Protein AF-A0A7S3P621-F1 (afdb_monomer)

Sequence (272 aa):
MWGCEMGANEHGVVIGNEAVWTVEADLDDYDEPALLGMDLVRLGLERGGTAREALDVVTTLLETYGQGRACAENDPSFTYHNSFLIADPTPQAFVLETAGRHWVAEHITKGTRNISNGLTIRTKFDLHSAGLHEYAQERKLWNGKGALDWAATFSEGGAAALTGASPHSRQSRGCALLQPQSVRGEVFERNHNNNKPWITAERMMDILKDHKGGICMHGPGFETTASMVSELHTTDSSNNSQSKTRHWMTGRSLPCQSPFLEQSIHASSDAN

Secondary structure (DSSP, 8-state):
----SEEE-TT--EEEEEEE-BTTTT-S-TTS--B-HHHHHHHHHHH-SSHHHHHHHHHHHHHHH-B-S--BTTBTT---EEEEEEE-SSS-EEEEEEETTEEEEEEE-SS----BSB----S--SEE-TTHHHHHHHTTSS-S-SS--HHHHHBTTHHHHHHT--TTSHHHHHHHHHSPPEETTEE-SB-TTT--BSS-HHHHHHHTT-TTTTSS---TT------EEEE-----TT-SS----EEEE-SSS-TTTS--EEE--PPPS---

InterPro domains:
  IPR005322 Peptidase C69 [PTHR12994] (1-260)

pLDDT: mean 87.64, std 14.02, range [35.84, 98.88]

Structure (mmCIF, N/CA/C/O backbone):
data_AF-A0A7S3P621-F1
#
_entry.id   AF-A0A7S3P621-F1
#
loop_
_atom_site.group_PDB
_atom_site.id
_atom_site.type_symbol
_atom_site.label_atom_id
_atom_site.label_alt_id
_atom_site.label_comp_id
_atom_site.label_asym_id
_atom_site.label_entity_id
_atom_site.label_seq_id
_atom_site.pdbx_PDB_ins_code
_atom_site.Cartn_x
_atom_site.Cartn_y
_atom_site.Cartn_z
_atom_site.occupancy
_atom_site.B_iso_or_equiv
_atom_site.auth_seq_id
_atom_site.auth_comp_id
_atom_site.auth_asym_id
_atom_site.auth_atom_id
_atom_site.pdbx_PDB_model_num
ATOM 1 N N . MET A 1 1 ? 5.235 -18.527 7.410 1.00 69.00 1 MET A N 1
ATOM 2 C CA . MET A 1 1 ? 4.676 -17.444 6.573 1.00 69.00 1 MET A CA 1
ATOM 3 C C . MET A 1 1 ? 4.222 -18.056 5.252 1.00 69.00 1 MET A C 1
ATOM 5 O O . MET A 1 1 ? 4.993 -18.824 4.693 1.00 69.00 1 MET A O 1
ATOM 9 N N . TRP A 1 2 ? 2.988 -17.805 4.799 1.00 74.50 2 TRP A N 1
ATOM 10 C CA . TRP A 1 2 ? 2.402 -18.450 3.603 1.00 74.50 2 TRP A CA 1
ATOM 11 C C . TRP A 1 2 ? 2.113 -17.471 2.448 1.00 74.50 2 TRP A C 1
ATOM 13 O O . TRP A 1 2 ? 1.521 -17.871 1.450 1.00 74.50 2 TRP A O 1
ATOM 23 N N . GLY A 1 3 ? 2.491 -16.196 2.575 1.00 83.25 3 GLY A N 1
ATOM 24 C CA . GLY A 1 3 ? 2.177 -15.137 1.610 1.00 83.25 3 GLY A CA 1
ATOM 25 C C . GLY A 1 3 ? 3.401 -14.451 0.999 1.00 83.25 3 GLY A C 1
ATOM 26 O O . GLY A 1 3 ? 4.538 -14.861 1.226 1.00 83.25 3 GLY A O 1
ATOM 27 N N . CYS A 1 4 ? 3.149 -13.385 0.239 1.00 90.19 4 CYS A N 1
ATOM 28 C CA . CYS A 1 4 ? 4.161 -12.526 -0.375 1.00 90.19 4 CYS A CA 1
ATOM 29 C C . CYS A 1 4 ? 3.880 -11.047 -0.074 1.00 90.19 4 CYS A C 1
ATOM 31 O O . CYS A 1 4 ? 2.748 -10.682 0.227 1.00 90.19 4 CYS A O 1
ATOM 33 N N . GLU A 1 5 ? 4.902 -10.194 -0.167 1.00 93.88 5 GL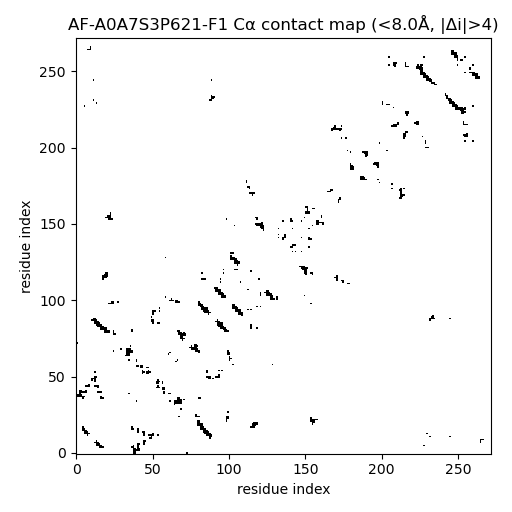U A N 1
ATOM 34 C CA . GLU A 1 5 ? 4.738 -8.745 0.040 1.00 93.88 5 GLU A CA 1
ATOM 35 C C . GLU A 1 5 ? 4.210 -8.019 -1.205 1.00 93.88 5 GLU A C 1
ATOM 37 O O . GLU A 1 5 ? 3.768 -6.876 -1.151 1.00 93.88 5 GLU A O 1
ATOM 42 N N . MET A 1 6 ? 4.267 -8.678 -2.363 1.00 96.75 6 MET A N 1
ATOM 43 C CA . MET A 1 6 ? 3.746 -8.163 -3.622 1.00 96.75 6 MET A CA 1
ATOM 44 C C . MET A 1 6 ? 3.462 -9.295 -4.603 1.00 96.75 6 MET A C 1
ATOM 46 O O . MET A 1 6 ? 4.080 -10.360 -4.536 1.00 96.75 6 MET A O 1
ATOM 50 N N . GLY A 1 7 ? 2.548 -9.062 -5.539 1.00 96.31 7 GLY A N 1
ATOM 51 C CA . GLY A 1 7 ? 2.212 -10.032 -6.570 1.00 96.31 7 GLY A CA 1
ATOM 52 C C . GLY A 1 7 ? 1.151 -9.538 -7.541 1.00 96.31 7 GLY A C 1
ATOM 53 O O . GLY A 1 7 ? 0.732 -8.379 -7.509 1.00 96.31 7 GLY A O 1
ATOM 54 N N . ALA A 1 8 ? 0.742 -10.446 -8.421 1.00 95.88 8 ALA A N 1
ATOM 55 C CA . ALA A 1 8 ? -0.257 -10.209 -9.447 1.00 95.88 8 ALA A CA 1
ATOM 56 C C . ALA A 1 8 ? -1.010 -11.508 -9.788 1.00 95.88 8 ALA A C 1
ATOM 58 O O . ALA A 1 8 ? -0.429 -12.585 -9.639 1.00 95.88 8 ALA A O 1
ATOM 59 N N . ASN A 1 9 ? -2.266 -11.417 -10.239 1.00 94.50 9 ASN A N 1
ATOM 60 C CA . ASN A 1 9 ? -3.108 -12.578 -10.578 1.00 94.50 9 ASN A CA 1
ATOM 61 C C . ASN A 1 9 ? -3.518 -12.625 -12.065 1.00 94.50 9 ASN A C 1
ATOM 63 O O . ASN A 1 9 ? -3.187 -11.721 -12.839 1.00 94.50 9 ASN A O 1
ATOM 67 N N . GLU A 1 10 ? -4.253 -13.667 -12.483 1.00 91.38 10 GLU A N 1
ATOM 68 C CA . GLU A 1 10 ? -4.696 -13.826 -13.880 1.00 91.38 10 GLU A CA 1
ATOM 69 C C . GLU A 1 10 ? -5.655 -12.736 -14.382 1.00 91.38 10 GLU A C 1
ATOM 71 O O . GLU A 1 10 ? -5.794 -12.548 -15.592 1.00 91.38 10 GLU A O 1
ATOM 76 N N . HIS A 1 11 ? -6.294 -11.996 -13.475 1.00 91.62 11 HIS A N 1
ATOM 77 C CA . HIS A 1 11 ? -7.188 -10.887 -13.807 1.00 91.62 11 HIS A CA 1
ATOM 78 C C . HIS A 1 11 ? -6.436 -9.562 -14.009 1.00 91.62 11 HIS A C 1
ATOM 80 O O . HIS A 1 11 ? -7.030 -8.552 -14.385 1.00 91.62 11 HIS A O 1
ATOM 86 N N . GLY A 1 12 ? -5.116 -9.556 -13.792 1.00 92.56 12 GLY A N 1
ATOM 87 C CA . GLY A 1 12 ? -4.278 -8.363 -13.874 1.00 92.56 12 GLY A CA 1
ATOM 88 C C . GLY A 1 12 ? -4.322 -7.493 -12.618 1.00 92.56 12 GLY A C 1
ATOM 89 O O . GLY A 1 12 ? -3.758 -6.397 -12.638 1.00 92.56 12 GLY A O 1
ATOM 90 N N . VAL A 1 13 ? -4.953 -7.963 -11.536 1.00 96.06 13 VAL A N 1
ATOM 91 C CA . VAL A 1 13 ? -4.870 -7.308 -10.229 1.00 96.06 13 VAL A CA 1
ATOM 92 C C . VAL A 1 13 ? -3.436 -7.413 -9.735 1.00 96.06 13 VAL A C 1
ATOM 94 O O . VAL A 1 13 ? -2.831 -8.481 -9.803 1.00 96.06 13 VAL A O 1
ATOM 97 N N . VAL A 1 14 ? -2.902 -6.309 -9.224 1.00 97.75 14 VAL A N 1
ATOM 98 C CA . VAL A 1 14 ? -1.604 -6.224 -8.558 1.00 97.75 14 VAL A CA 1
ATOM 99 C C . VAL A 1 14 ? -1.799 -5.698 -7.146 1.00 97.75 14 VAL A C 1
ATOM 101 O O . VAL A 1 14 ? -2.552 -4.747 -6.927 1.00 97.75 14 VAL A O 1
ATOM 104 N N . ILE A 1 15 ? -1.102 -6.306 -6.192 1.00 98.56 15 ILE A N 1
ATOM 105 C CA . ILE A 1 15 ? -1.098 -5.873 -4.795 1.00 98.56 15 ILE A CA 1
ATOM 106 C C . ILE A 1 15 ? 0.347 -5.825 -4.321 1.00 98.56 15 ILE A C 1
ATOM 108 O O . ILE A 1 15 ? 1.122 -6.727 -4.630 1.00 98.56 15 ILE A O 1
ATOM 112 N N . GLY A 1 16 ? 0.699 -4.790 -3.568 1.00 98.06 16 GLY A N 1
ATOM 113 C CA . GLY A 1 16 ? 1.912 -4.755 -2.757 1.00 98.06 16 GLY A CA 1
ATOM 114 C C . GLY A 1 16 ? 1.617 -4.129 -1.403 1.00 98.06 16 GLY A C 1
ATOM 115 O O . GLY A 1 16 ? 0.825 -3.187 -1.345 1.00 98.06 16 GLY A O 1
ATOM 116 N N . ASN A 1 17 ? 2.221 -4.637 -0.334 1.00 97.06 17 ASN A N 1
ATOM 117 C CA . ASN A 1 17 ? 2.087 -4.077 1.005 1.00 97.06 17 ASN A CA 1
ATOM 118 C C . ASN A 1 17 ? 3.420 -3.565 1.561 1.00 97.06 17 ASN A C 1
ATOM 120 O O . ASN A 1 17 ? 4.492 -3.820 1.022 1.00 97.06 17 ASN A O 1
ATOM 124 N N . GLU A 1 18 ? 3.327 -2.812 2.650 1.00 95.06 18 GLU A N 1
ATOM 125 C CA . GLU A 1 18 ? 4.468 -2.303 3.404 1.00 95.06 18 GLU A CA 1
ATOM 126 C C . GLU A 1 18 ? 4.099 -2.179 4.886 1.00 95.06 18 GLU A C 1
ATOM 128 O O . GLU A 1 18 ? 2.950 -1.861 5.222 1.00 95.06 18 GLU A O 1
ATOM 133 N N . ALA A 1 19 ? 5.090 -2.378 5.757 1.00 94.94 19 ALA A N 1
ATOM 134 C CA . ALA A 1 19 ? 4.957 -2.218 7.198 1.00 94.94 19 ALA A CA 1
ATOM 135 C C . ALA A 1 19 ? 4.696 -0.756 7.591 1.00 94.94 19 ALA A C 1
ATOM 137 O O . ALA A 1 19 ? 5.441 0.149 7.206 1.00 94.94 19 ALA A O 1
ATOM 138 N N . VAL A 1 20 ? 3.682 -0.533 8.423 1.00 95.06 20 VAL A N 1
ATOM 139 C CA . VAL A 1 20 ? 3.368 0.752 9.056 1.00 95.06 20 VAL A CA 1
ATOM 140 C C . VAL A 1 20 ? 3.224 0.583 10.564 1.00 95.06 20 VAL A C 1
ATOM 142 O O . VAL A 1 20 ? 2.692 -0.412 11.058 1.00 95.06 20 VAL A O 1
ATOM 145 N N . TRP A 1 21 ? 3.676 1.598 11.295 1.00 93.25 21 TRP A N 1
ATOM 146 C CA . TRP A 1 21 ? 3.594 1.643 12.748 1.00 93.25 21 TRP A CA 1
ATOM 147 C C . TRP A 1 21 ? 2.437 2.526 13.190 1.00 93.25 21 TRP A C 1
ATOM 149 O O . TRP A 1 21 ? 2.283 3.667 12.740 1.00 93.25 21 TRP A O 1
ATOM 159 N N . THR A 1 22 ? 1.604 1.978 14.071 1.00 93.56 22 THR A N 1
ATOM 160 C CA . THR A 1 22 ? 0.360 2.614 14.506 1.00 93.56 22 THR A CA 1
ATOM 161 C C . THR A 1 22 ? 0.208 2.507 16.011 1.00 93.56 22 THR A C 1
ATOM 163 O O . THR A 1 22 ? 0.725 1.571 16.614 1.00 93.56 22 THR A O 1
ATOM 166 N N . VAL A 1 23 ? -0.586 3.398 16.599 1.00 91.69 23 VAL A N 1
ATOM 167 C CA . VAL A 1 23 ? -0.913 3.373 18.037 1.00 91.69 23 VAL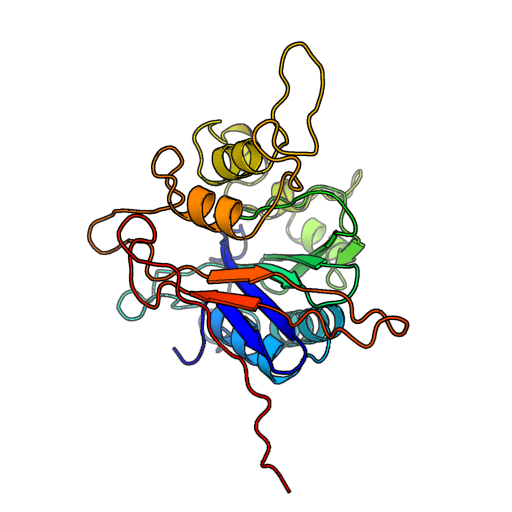 A CA 1
ATOM 168 C C . VAL A 1 23 ? -1.659 2.114 18.494 1.00 91.69 23 VAL A C 1
ATOM 170 O O . VAL A 1 23 ? -1.801 1.906 19.692 1.00 91.69 23 VAL A O 1
ATOM 173 N N . GLU A 1 24 ? -2.144 1.295 17.559 1.00 86.88 24 GLU A N 1
ATOM 174 C CA . GLU A 1 24 ? -2.884 0.063 17.838 1.00 86.88 24 GLU A CA 1
ATOM 175 C C . GLU A 1 24 ? -2.014 -1.202 17.720 1.00 86.88 24 GLU A C 1
ATOM 177 O O . GLU A 1 24 ? -2.462 -2.269 18.115 1.00 86.88 24 GLU A O 1
ATOM 182 N N . ALA A 1 25 ? -0.781 -1.114 17.200 1.00 74.56 25 ALA A N 1
ATOM 183 C CA . ALA A 1 25 ? 0.045 -2.301 16.924 1.00 74.56 25 ALA A CA 1
ATOM 184 C C . ALA A 1 25 ? 0.433 -3.083 18.195 1.00 74.56 25 ALA A C 1
ATOM 186 O O . ALA A 1 25 ? 0.527 -4.306 18.159 1.00 74.56 25 ALA A O 1
ATOM 187 N N . ASP A 1 26 ? 0.576 -2.388 19.326 1.00 68.75 26 ASP A N 1
ATOM 188 C CA . ASP A 1 26 ? 0.932 -2.994 20.617 1.00 68.75 26 ASP A CA 1
ATOM 189 C C . ASP A 1 26 ? -0.284 -3.349 21.488 1.00 68.75 26 ASP A C 1
ATOM 191 O O . ASP A 1 26 ? -0.123 -3.892 22.584 1.00 68.75 26 ASP A O 1
ATOM 195 N N . LEU A 1 27 ? -1.495 -2.989 21.050 1.00 65.06 27 LEU A N 1
ATOM 196 C CA . LEU A 1 27 ? -2.721 -3.073 21.855 1.00 65.06 27 LEU A CA 1
ATOM 197 C C . LEU A 1 27 ? -3.549 -4.323 21.588 1.00 65.06 27 LEU A C 1
ATOM 199 O O . LEU A 1 27 ? -4.561 -4.547 22.256 1.00 65.06 27 LEU A O 1
ATOM 203 N N . ASP A 1 28 ? -3.129 -5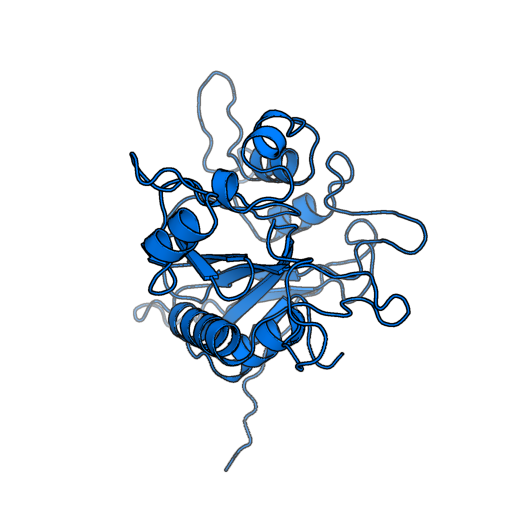.121 20.619 1.00 58.91 28 ASP A N 1
ATOM 204 C CA . ASP A 1 28 ? -3.814 -6.342 20.268 1.00 58.91 28 ASP A CA 1
ATOM 205 C C . ASP A 1 28 ? -3.744 -7.378 21.394 1.00 58.91 28 ASP A C 1
ATOM 207 O O . ASP A 1 28 ? -2.706 -7.605 22.015 1.00 58.91 28 ASP A O 1
ATOM 211 N N . ASP A 1 29 ? -4.870 -8.054 21.617 1.00 59.66 29 ASP A N 1
ATOM 212 C CA . ASP A 1 29 ? -4.948 -9.214 22.497 1.00 59.66 29 ASP A CA 1
ATOM 213 C C . ASP A 1 29 ? -4.118 -10.352 21.871 1.00 59.66 29 ASP A C 1
ATOM 215 O O . ASP A 1 29 ? -4.504 -10.953 20.859 1.00 59.66 29 ASP A O 1
ATOM 219 N N . TYR A 1 30 ? -2.917 -10.579 22.411 1.00 59.66 30 TYR A N 1
ATOM 220 C CA . TYR A 1 30 ? -1.901 -11.485 21.856 1.00 59.66 30 TYR A CA 1
ATOM 221 C C . TYR A 1 30 ? -2.334 -12.961 21.825 1.00 59.66 30 TYR A C 1
ATOM 223 O O . TYR A 1 30 ? -1.638 -13.777 21.218 1.00 59.66 30 TYR A O 1
ATOM 231 N N . ASP A 1 31 ? -3.469 -13.298 22.437 1.00 64.81 31 ASP A N 1
ATOM 232 C CA . ASP A 1 31 ? -3.940 -14.675 22.585 1.00 64.81 31 ASP A CA 1
ATOM 233 C C . ASP A 1 31 ? -4.707 -15.204 21.355 1.00 64.81 31 ASP A C 1
ATOM 235 O O . ASP A 1 31 ? -4.751 -16.418 21.146 1.00 64.81 31 ASP A O 1
ATOM 239 N N . GLU A 1 32 ? -5.250 -14.335 20.492 1.00 76.62 32 GLU A N 1
ATOM 240 C CA . GLU A 1 32 ? -5.992 -14.759 19.293 1.00 76.62 32 GLU A CA 1
ATOM 241 C C . GLU A 1 32 ? -5.127 -14.727 18.012 1.00 76.62 32 GLU A C 1
ATOM 243 O O . GLU A 1 32 ? -4.363 -13.771 17.795 1.00 76.62 32 GLU A O 1
ATOM 248 N N . PRO A 1 33 ? -5.247 -15.736 17.121 1.00 84.19 33 PRO A N 1
ATOM 249 C CA . PRO A 1 33 ? -4.602 -15.720 15.811 1.00 84.19 33 PRO A CA 1
ATOM 250 C C . PRO A 1 33 ? -5.060 -14.526 14.964 1.00 84.19 33 PRO A C 1
ATOM 252 O O . PRO A 1 33 ? -6.253 -14.238 14.885 1.00 84.19 33 PRO A O 1
ATOM 255 N N . ALA A 1 34 ? -4.121 -13.888 14.265 1.00 90.12 34 ALA A N 1
ATOM 256 C CA . ALA A 1 34 ? -4.392 -12.794 13.333 1.00 90.12 34 ALA A CA 1
ATOM 257 C C . ALA A 1 34 ? -3.668 -13.016 11.997 1.00 90.12 34 ALA A C 1
ATOM 259 O O . ALA A 1 34 ? -2.762 -13.847 11.900 1.00 90.12 34 ALA A O 1
ATOM 260 N N . LEU A 1 35 ? -4.081 -12.283 10.961 1.00 93.69 35 LEU A N 1
ATOM 261 C CA . LEU A 1 35 ? -3.478 -12.381 9.631 1.00 93.69 35 LEU A CA 1
ATOM 262 C C . LEU A 1 35 ? -2.221 -11.513 9.514 1.00 93.69 35 LEU A C 1
ATOM 264 O O . LEU A 1 35 ? -2.179 -10.376 9.981 1.00 93.69 35 LEU A O 1
ATOM 268 N N . LEU A 1 36 ? -1.209 -11.995 8.798 1.00 94.25 36 LEU A N 1
ATOM 269 C CA . LEU A 1 36 ? -0.115 -11.128 8.369 1.00 94.25 36 LEU A CA 1
ATOM 270 C C . LEU A 1 36 ? -0.547 -10.310 7.149 1.00 94.25 36 LEU A C 1
ATOM 272 O O . LEU A 1 36 ? -1.396 -10.733 6.360 1.00 94.25 36 LEU A O 1
ATOM 276 N N . GLY A 1 37 ? 0.109 -9.173 6.915 1.00 95.06 37 GLY A N 1
ATOM 277 C CA . GLY A 1 37 ? -0.072 -8.422 5.669 1.00 95.06 37 GLY A CA 1
ATOM 278 C C . GLY A 1 37 ? 0.146 -9.287 4.425 1.00 95.06 37 GLY A C 1
ATOM 279 O O . GLY A 1 37 ? -0.585 -9.158 3.453 1.00 95.06 37 GLY A O 1
ATOM 280 N N . MET A 1 38 ? 1.075 -10.244 4.484 1.00 95.19 38 MET A N 1
ATOM 281 C CA . MET A 1 38 ? 1.405 -11.127 3.369 1.00 95.19 38 MET A CA 1
ATOM 282 C C . MET A 1 38 ? 0.291 -12.150 3.132 1.00 95.19 38 MET A C 1
ATOM 284 O O . MET A 1 38 ? 0.040 -12.538 1.990 1.00 95.19 38 MET A O 1
ATOM 288 N N . ASP A 1 39 ? -0.409 -12.566 4.194 1.00 96.38 39 ASP A N 1
ATOM 289 C CA . ASP A 1 39 ? -1.610 -13.390 4.065 1.00 96.38 39 ASP A CA 1
ATOM 290 C C . ASP A 1 39 ? -2.724 -12.593 3.383 1.00 96.38 39 ASP A C 1
ATOM 292 O O . ASP A 1 39 ? -3.375 -13.113 2.478 1.00 96.38 39 ASP A O 1
ATOM 296 N N . LEU A 1 40 ? -2.898 -11.320 3.756 1.00 97.69 40 LEU A N 1
ATOM 297 C CA . LEU A 1 40 ? -3.867 -10.417 3.131 1.00 97.69 40 LEU A CA 1
ATOM 298 C C . LEU A 1 40 ? -3.542 -10.151 1.653 1.00 97.69 40 LEU A C 1
ATOM 300 O O . LEU A 1 40 ? -4.450 -10.220 0.827 1.00 97.69 40 LEU A O 1
ATOM 304 N N . VAL A 1 41 ? -2.271 -9.932 1.293 1.00 98.12 41 VAL A N 1
ATOM 305 C CA . VAL A 1 41 ? -1.832 -9.799 -0.111 1.00 98.12 41 VAL A CA 1
ATOM 306 C C . VAL A 1 41 ? -2.199 -11.048 -0.904 1.00 98.12 41 VAL A C 1
ATOM 308 O O . VAL A 1 41 ? -2.863 -10.950 -1.937 1.00 98.12 41 VAL A O 1
ATOM 311 N N . ARG A 1 42 ? -1.810 -12.232 -0.413 1.00 97.50 42 ARG A N 1
ATOM 312 C CA . ARG A 1 42 ? -2.104 -13.498 -1.094 1.00 97.50 42 ARG A CA 1
ATOM 313 C C . ARG A 1 42 ? -3.607 -13.707 -1.257 1.00 97.50 42 ARG A C 1
ATOM 315 O O . ARG A 1 42 ? -4.049 -14.026 -2.352 1.00 97.50 42 ARG A O 1
ATOM 322 N N . LEU A 1 43 ? -4.389 -13.528 -0.192 1.00 97.75 43 LEU A N 1
ATOM 323 C CA . LEU A 1 43 ? -5.836 -13.762 -0.213 1.00 97.75 43 LEU A CA 1
ATOM 324 C C . LEU A 1 43 ? -6.580 -12.741 -1.082 1.00 97.75 43 LEU A C 1
ATOM 326 O O . LEU A 1 43 ? -7.536 -13.114 -1.759 1.00 97.75 43 LEU A O 1
ATOM 330 N N . GLY A 1 44 ? -6.134 -11.482 -1.096 1.00 98.19 44 GLY A N 1
ATOM 331 C CA . GLY A 1 44 ? -6.653 -10.454 -1.998 1.00 98.19 44 GLY A CA 1
ATOM 332 C C . GLY A 1 44 ? -6.402 -10.800 -3.466 1.00 98.19 44 GLY A C 1
ATOM 333 O O . GLY A 1 44 ? -7.320 -10.713 -4.278 1.00 98.19 44 GLY A O 1
ATOM 334 N N . LEU A 1 45 ? -5.192 -11.264 -3.798 1.00 97.69 45 LEU A N 1
ATOM 335 C CA . LEU A 1 45 ? -4.847 -11.724 -5.149 1.00 97.69 45 LEU A CA 1
ATOM 336 C C . LEU A 1 45 ? -5.597 -13.002 -5.549 1.00 97.69 45 LEU A C 1
ATOM 338 O O . LEU A 1 45 ? -6.013 -13.124 -6.694 1.00 97.69 45 LEU A O 1
ATOM 342 N N . GLU A 1 46 ? -5.784 -13.940 -4.623 1.00 96.94 46 GLU A N 1
ATOM 343 C CA . GLU A 1 46 ? -6.463 -15.221 -4.871 1.00 96.94 46 GLU A CA 1
ATOM 344 C C . GLU A 1 46 ? -7.966 -15.050 -5.136 1.00 96.94 46 GLU A C 1
ATOM 346 O O . GLU A 1 46 ? -8.559 -15.847 -5.856 1.00 96.94 46 GLU A O 1
ATOM 351 N N . ARG A 1 47 ? -8.600 -14.031 -4.540 1.00 97.75 47 ARG A N 1
ATOM 352 C CA . ARG A 1 47 ? -10.069 -13.896 -4.524 1.00 97.75 47 ARG A CA 1
ATOM 353 C C . ARG A 1 47 ? -10.607 -12.669 -5.258 1.00 97.75 47 ARG A C 1
ATOM 355 O O . ARG A 1 47 ? -11.813 -12.601 -5.476 1.00 97.75 47 ARG A O 1
ATOM 362 N N . GLY A 1 48 ? -9.763 -11.694 -5.591 1.00 96.88 48 GLY A N 1
ATOM 363 C CA . GLY A 1 48 ? -10.176 -10.464 -6.268 1.00 96.88 48 GLY A CA 1
ATOM 364 C C . GLY A 1 48 ? -10.041 -10.550 -7.789 1.00 96.88 48 GLY A C 1
ATOM 365 O O . GLY A 1 48 ? -8.945 -10.767 -8.300 1.00 96.88 48 GLY A O 1
ATOM 366 N N . GLY A 1 49 ? -11.126 -10.305 -8.525 1.00 95.12 49 GLY A N 1
ATOM 367 C CA . GLY A 1 49 ? -11.100 -10.139 -9.984 1.00 95.12 49 GLY A CA 1
ATOM 368 C C . GLY A 1 49 ? -10.799 -8.705 -10.431 1.00 95.12 49 GLY A C 1
ATOM 369 O O . GLY A 1 49 ? -10.419 -8.474 -11.576 1.00 95.12 49 GLY A O 1
ATOM 370 N N . THR A 1 50 ? -10.935 -7.737 -9.524 1.00 96.31 50 THR A N 1
ATOM 371 C CA . THR A 1 50 ? -10.616 -6.318 -9.734 1.00 96.31 50 THR A CA 1
ATOM 372 C C . THR A 1 50 ? -9.887 -5.738 -8.524 1.00 96.31 50 THR A C 1
ATOM 374 O O . THR A 1 50 ? -9.914 -6.308 -7.431 1.00 96.31 50 THR A O 1
ATOM 377 N N . ALA A 1 51 ? -9.285 -4.558 -8.680 1.00 97.81 51 ALA A N 1
ATOM 378 C CA . ALA A 1 51 ? -8.663 -3.814 -7.587 1.00 97.81 51 ALA A CA 1
ATOM 379 C C . ALA A 1 51 ? -9.662 -3.523 -6.456 1.00 97.81 51 ALA A C 1
ATOM 381 O O . ALA A 1 51 ? -9.307 -3.558 -5.279 1.00 97.81 51 ALA A O 1
ATOM 382 N N . ARG A 1 52 ? -10.929 -3.266 -6.808 1.00 98.00 52 ARG A N 1
ATOM 383 C CA . ARG A 1 52 ? -11.984 -3.003 -5.827 1.00 98.00 52 ARG A CA 1
ATOM 384 C C . ARG A 1 52 ? -12.393 -4.265 -5.069 1.00 98.00 52 ARG A C 1
ATOM 386 O O . ARG A 1 52 ? -12.504 -4.220 -3.851 1.00 98.00 52 ARG A O 1
ATOM 393 N N . GLU A 1 53 ? -12.578 -5.379 -5.768 1.00 98.38 53 GLU A N 1
ATOM 394 C CA . GLU A 1 53 ? -12.896 -6.660 -5.125 1.00 98.38 53 GLU A CA 1
ATOM 395 C C . GLU A 1 53 ? -11.750 -7.133 -4.225 1.00 98.38 53 GLU A C 1
ATOM 397 O O . GLU A 1 53 ? -11.989 -7.587 -3.110 1.00 98.38 53 GLU A O 1
ATOM 402 N N . ALA A 1 54 ? -10.499 -6.972 -4.667 1.00 98.62 54 ALA A N 1
ATOM 403 C CA . ALA A 1 54 ? -9.326 -7.273 -3.853 1.00 98.62 54 ALA A CA 1
ATOM 404 C C . ALA A 1 54 ? -9.261 -6.404 -2.586 1.00 98.62 54 ALA A C 1
ATOM 406 O O . ALA A 1 54 ? -8.983 -6.927 -1.506 1.00 98.62 54 ALA A O 1
ATOM 407 N N . LEU A 1 55 ? -9.561 -5.103 -2.698 1.00 98.81 55 LEU A N 1
ATOM 408 C CA . LEU A 1 55 ? -9.697 -4.208 -1.545 1.00 98.81 55 LEU A CA 1
ATOM 409 C C . LEU A 1 55 ? -10.752 -4.735 -0.563 1.00 98.81 55 LEU A C 1
ATOM 411 O O . LEU A 1 55 ? -10.452 -4.864 0.620 1.00 98.81 55 LEU A O 1
ATOM 415 N N . ASP A 1 56 ? -11.950 -5.071 -1.051 1.00 98.81 56 ASP A N 1
ATOM 416 C CA . ASP A 1 56 ? -13.056 -5.554 -0.214 1.00 98.81 56 ASP A CA 1
ATOM 417 C C . ASP A 1 56 ? -12.718 -6.901 0.466 1.00 98.81 56 ASP A C 1
ATOM 419 O O . ASP A 1 56 ? -13.070 -7.119 1.628 1.00 98.81 56 ASP A O 1
ATOM 423 N N . VAL A 1 57 ? -11.987 -7.796 -0.212 1.00 98.81 57 VAL A N 1
ATOM 424 C CA . VAL A 1 57 ? -11.473 -9.044 0.384 1.00 98.81 57 VAL A CA 1
ATOM 425 C C . VAL A 1 57 ? -10.503 -8.744 1.524 1.00 98.81 57 VAL A C 1
ATOM 427 O O . VAL A 1 57 ? -10.662 -9.291 2.618 1.00 98.81 57 VAL A O 1
ATOM 430 N N . VAL A 1 58 ? -9.508 -7.885 1.284 1.00 98.75 58 VAL A N 1
ATOM 431 C CA . VAL A 1 58 ? -8.494 -7.530 2.288 1.00 98.75 58 VAL A CA 1
ATOM 432 C C . VAL A 1 58 ? -9.153 -6.910 3.516 1.00 98.75 58 VAL A C 1
ATOM 434 O O . VAL A 1 58 ? -8.869 -7.332 4.636 1.00 98.75 58 VAL A O 1
ATOM 437 N N . THR A 1 59 ? -10.061 -5.953 3.327 1.00 98.81 59 THR A N 1
ATOM 438 C CA . THR A 1 59 ? -10.708 -5.243 4.437 1.00 98.81 59 THR A CA 1
ATOM 439 C C . THR A 1 59 ? -11.688 -6.126 5.203 1.00 98.81 59 THR A C 1
ATOM 441 O O . THR A 1 59 ? -11.675 -6.106 6.429 1.00 98.81 59 THR A O 1
ATOM 444 N N . THR A 1 60 ? -12.456 -6.985 4.527 1.00 98.62 60 THR A N 1
ATOM 445 C CA . THR A 1 60 ? -13.353 -7.945 5.201 1.00 98.62 60 THR A CA 1
ATOM 446 C C . THR A 1 60 ? -12.569 -8.921 6.079 1.00 98.62 60 THR A C 1
ATOM 448 O O . THR A 1 60 ? -12.955 -9.208 7.216 1.00 98.62 60 THR A O 1
ATOM 451 N N . LEU A 1 61 ? -11.451 -9.447 5.568 1.00 97.88 61 LEU A N 1
ATOM 452 C CA . LEU A 1 61 ? -10.592 -10.363 6.318 1.00 97.88 61 LEU A CA 1
ATOM 453 C C . LEU A 1 61 ? -9.904 -9.661 7.489 1.00 97.88 61 LEU A C 1
ATOM 455 O O . LEU A 1 61 ? -9.859 -10.224 8.580 1.00 97.88 61 LEU A O 1
ATOM 459 N N . LEU A 1 62 ? -9.431 -8.433 7.279 1.00 96.81 62 LEU A N 1
ATOM 460 C CA . LEU A 1 62 ? -8.875 -7.586 8.327 1.00 96.81 62 LEU A CA 1
ATOM 461 C C . LEU A 1 62 ? -9.888 -7.341 9.454 1.00 96.81 62 LEU A C 1
ATOM 463 O O . LEU A 1 62 ? -9.569 -7.526 10.625 1.00 96.81 62 LEU A O 1
ATOM 467 N N . GLU A 1 63 ? -11.116 -6.955 9.114 1.00 96.38 63 GLU A N 1
ATOM 468 C CA . GLU A 1 63 ? -12.177 -6.701 10.093 1.00 96.38 63 GLU A CA 1
ATOM 469 C C . GLU A 1 63 ? -12.555 -7.972 10.862 1.00 96.38 63 GLU A C 1
ATOM 471 O O . GLU A 1 63 ? -12.772 -7.919 12.074 1.00 96.38 63 GLU A O 1
ATOM 476 N N . THR A 1 64 ? -12.575 -9.123 10.181 1.00 95.25 64 THR A N 1
ATOM 477 C CA . THR A 1 64 ? -12.974 -10.417 10.760 1.00 95.25 64 THR A CA 1
ATOM 478 C C . THR A 1 64 ? -11.884 -11.022 11.640 1.00 95.25 64 THR A C 1
ATOM 480 O O . THR A 1 64 ? -12.148 -11.418 12.776 1.00 95.25 64 THR A O 1
ATOM 483 N N . TYR A 1 65 ? -10.643 -11.064 11.161 1.00 93.69 65 TYR A N 1
ATOM 484 C CA . TYR A 1 65 ? -9.555 -11.816 11.793 1.00 93.69 65 TYR A CA 1
ATOM 485 C C . TYR A 1 65 ? -8.492 -10.929 12.445 1.00 93.69 65 TYR A C 1
ATOM 487 O O . TYR A 1 65 ? -7.688 -11.425 13.225 1.00 93.69 65 TYR A O 1
ATOM 495 N N . GLY A 1 66 ? -8.509 -9.620 12.199 1.00 93.31 66 GLY A N 1
ATOM 496 C CA . GLY A 1 66 ? -7.447 -8.724 12.638 1.00 93.31 66 GLY A CA 1
ATOM 497 C C . GLY A 1 66 ? -6.176 -8.915 11.819 1.00 93.31 66 GLY A C 1
ATOM 498 O O . GLY A 1 66 ? -6.147 -9.652 10.828 1.00 93.31 66 GLY A O 1
ATOM 499 N N . GLN A 1 67 ? -5.115 -8.234 12.237 1.00 92.88 67 GLN A N 1
ATOM 500 C CA . GLN A 1 67 ? -3.814 -8.322 11.588 1.00 92.88 67 GLN A CA 1
ATOM 501 C C . GLN A 1 67 ? -2.663 -8.248 12.594 1.00 92.88 67 GLN A C 1
ATOM 503 O O . GLN A 1 67 ? -2.885 -8.042 13.780 1.00 92.88 67 GLN A O 1
ATOM 508 N N . GLY A 1 68 ? -1.434 -8.371 12.10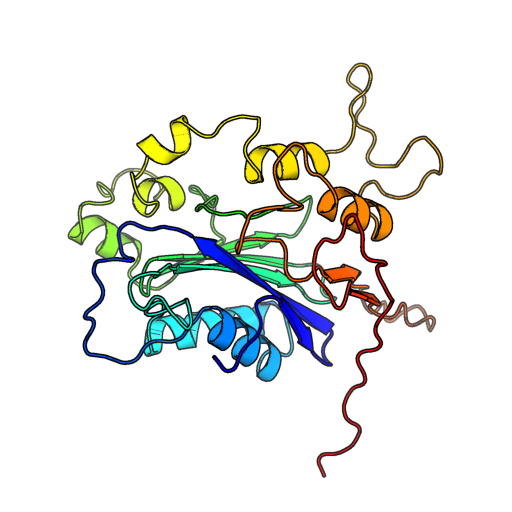1 1.00 85.50 68 GLY A N 1
ATOM 509 C CA . GLY A 1 68 ? -0.221 -8.188 12.895 1.00 85.50 68 GLY A CA 1
ATOM 510 C C . GLY A 1 68 ? 0.275 -9.505 13.481 1.00 85.50 68 GLY A C 1
ATOM 511 O O . GLY A 1 68 ? 0.150 -10.544 12.836 1.00 85.50 68 GLY A O 1
ATOM 512 N N . ARG A 1 69 ? 0.820 -9.466 14.707 1.00 85.12 69 ARG A N 1
ATOM 513 C CA . ARG A 1 69 ? 1.598 -10.550 15.361 1.00 85.12 69 ARG A CA 1
ATOM 514 C C . ARG A 1 69 ? 3.025 -10.659 14.810 1.00 85.12 69 ARG A C 1
ATOM 516 O O . ARG A 1 69 ? 3.529 -9.713 14.214 1.00 85.12 69 ARG A O 1
ATOM 523 N N . ALA A 1 70 ? 3.684 -11.790 15.070 1.00 87.38 70 ALA A N 1
ATOM 524 C CA . ALA A 1 70 ? 5.060 -12.084 14.684 1.00 87.38 70 ALA A CA 1
ATOM 525 C C . ALA A 1 70 ? 5.265 -11.959 13.164 1.00 87.38 70 ALA A C 1
ATOM 527 O O . ALA A 1 70 ? 5.041 -12.904 12.403 1.00 87.38 70 ALA A O 1
ATOM 528 N N . CYS A 1 71 ? 5.711 -10.782 12.729 1.00 87.12 71 CYS A N 1
ATOM 529 C CA . CYS A 1 71 ? 5.978 -10.461 11.331 1.00 87.12 71 CYS A CA 1
ATOM 530 C C . CYS A 1 71 ? 7.420 -10.804 10.916 1.00 87.12 71 CYS A C 1
ATOM 532 O O . CYS A 1 71 ? 7.813 -10.544 9.780 1.00 87.12 71 CYS A O 1
ATOM 534 N N . ALA A 1 72 ? 8.204 -11.409 11.812 1.00 87.25 72 ALA A N 1
ATOM 535 C CA . ALA A 1 72 ? 9.526 -11.951 11.529 1.00 87.25 72 ALA A CA 1
ATOM 536 C C . ALA A 1 72 ? 9.644 -13.398 12.032 1.00 87.25 72 ALA A C 1
ATOM 538 O O . ALA A 1 72 ? 9.195 -13.736 13.124 1.00 87.25 72 ALA A O 1
ATOM 539 N N . GLU A 1 73 ? 10.289 -14.259 11.239 1.00 83.25 73 GLU A N 1
ATOM 540 C CA . GLU A 1 73 ? 10.433 -15.695 11.533 1.00 83.25 73 GLU A CA 1
ATOM 541 C C . GLU A 1 73 ? 11.178 -15.970 12.849 1.00 83.25 73 GLU A C 1
ATOM 543 O O . GLU A 1 73 ? 10.817 -16.882 13.585 1.00 83.25 73 GLU A O 1
ATOM 548 N N . ASN A 1 74 ? 12.196 -15.161 13.155 1.00 85.25 74 ASN A N 1
ATOM 549 C CA . ASN A 1 74 ? 13.074 -15.348 14.315 1.00 85.25 74 ASN A CA 1
ATOM 550 C C . ASN A 1 74 ? 12.936 -14.237 15.366 1.00 85.25 74 ASN A C 1
ATOM 552 O O . ASN A 1 74 ? 13.752 -14.158 16.283 1.00 85.25 74 ASN A O 1
ATOM 556 N N . ASP A 1 75 ? 11.926 -13.379 15.228 1.00 85.94 75 ASP A N 1
ATOM 557 C CA . ASP A 1 75 ? 11.635 -12.311 16.180 1.00 85.94 75 ASP A CA 1
ATOM 558 C C . ASP A 1 75 ? 10.114 -12.146 16.330 1.00 85.94 75 ASP A C 1
ATOM 560 O O . ASP A 1 75 ? 9.480 -11.419 15.562 1.00 85.94 75 ASP A O 1
ATOM 564 N N . PRO A 1 76 ? 9.499 -12.821 17.318 1.00 84.44 76 PRO A N 1
ATOM 565 C CA . PRO A 1 76 ? 8.062 -12.730 17.531 1.00 84.44 76 PRO A CA 1
ATOM 566 C C . PRO A 1 76 ? 7.613 -11.363 18.063 1.00 84.44 76 PRO A C 1
ATOM 568 O O . PRO A 1 76 ? 6.418 -11.077 18.028 1.00 84.44 76 PRO A O 1
ATOM 571 N N . SER A 1 77 ? 8.542 -10.531 18.551 1.00 85.56 77 SER A N 1
ATOM 572 C CA . SER A 1 77 ? 8.242 -9.174 19.020 1.00 85.56 77 SER A CA 1
ATOM 573 C C . SER A 1 77 ? 8.175 -8.159 17.883 1.00 85.56 77 SER A C 1
ATOM 575 O O . SER A 1 77 ? 7.624 -7.074 18.057 1.00 85.56 77 SER A O 1
ATOM 577 N N . PHE A 1 78 ? 8.693 -8.515 16.704 1.00 87.75 78 PHE A N 1
ATOM 578 C CA . PHE A 1 78 ? 8.624 -7.664 15.530 1.00 87.75 78 PHE A CA 1
ATOM 579 C C . PHE A 1 78 ? 7.215 -7.709 14.939 1.00 87.75 78 PHE A C 1
ATOM 581 O O . PHE A 1 78 ? 6.877 -8.595 14.150 1.00 87.75 78 PHE A O 1
ATOM 588 N N . THR A 1 79 ? 6.385 -6.757 15.353 1.00 89.25 79 THR A N 1
ATOM 589 C CA . THR A 1 79 ? 4.995 -6.626 14.918 1.00 89.25 79 THR A CA 1
ATOM 590 C C . THR A 1 79 ? 4.773 -5.275 14.239 1.00 89.25 79 THR A C 1
ATOM 592 O O . THR A 1 79 ? 5.448 -4.288 14.536 1.00 89.25 79 THR A O 1
ATOM 595 N N . TYR A 1 80 ? 3.861 -5.244 13.270 1.00 93.38 80 TYR A N 1
ATOM 596 C CA . TYR A 1 80 ? 3.446 -4.028 12.576 1.00 93.38 80 TYR A CA 1
ATOM 597 C C . TYR A 1 80 ? 2.086 -4.231 11.896 1.00 93.38 80 TYR A C 1
ATOM 599 O O . TYR A 1 80 ? 1.625 -5.359 11.698 1.00 93.38 80 TYR A O 1
ATOM 607 N N . HIS A 1 81 ? 1.459 -3.127 11.493 1.00 95.56 81 HIS A N 1
ATOM 608 C CA . HIS A 1 81 ? 0.288 -3.125 10.613 1.00 95.56 81 HIS A CA 1
ATOM 609 C C . HIS A 1 81 ? 0.692 -2.829 9.173 1.00 95.56 81 HIS A C 1
ATOM 611 O O . HIS A 1 81 ? 1.862 -2.596 8.881 1.00 95.56 81 HIS A O 1
ATOM 617 N N . ASN A 1 82 ? -0.260 -2.861 8.243 1.00 96.81 82 ASN A N 1
ATOM 618 C CA . ASN A 1 82 ? 0.063 -2.839 6.820 1.00 96.81 82 ASN A CA 1
ATOM 619 C C . ASN A 1 82 ? -0.618 -1.692 6.073 1.00 96.81 82 ASN A C 1
ATOM 621 O O . ASN A 1 82 ? -1.784 -1.366 6.299 1.00 96.81 82 ASN A O 1
ATOM 625 N N . SER A 1 83 ? 0.112 -1.101 5.135 1.00 98.06 83 SER A N 1
ATOM 626 C CA . SER A 1 83 ? -0.468 -0.306 4.052 1.00 98.06 83 SER A CA 1
ATOM 627 C C . SER A 1 83 ? -0.333 -1.067 2.740 1.00 98.06 83 SER A C 1
ATOM 629 O O . SER A 1 83 ? 0.555 -1.907 2.614 1.00 98.06 83 SER A O 1
ATOM 631 N N . PHE A 1 84 ? -1.215 -0.802 1.780 1.00 98.75 84 PHE A N 1
ATOM 632 C CA . PHE A 1 84 ? -1.288 -1.532 0.521 1.00 98.75 84 PHE A CA 1
ATOM 633 C C . PHE A 1 84 ? -1.455 -0.578 -0.659 1.00 98.75 84 PHE A C 1
ATOM 635 O O . PHE A 1 84 ? -2.184 0.414 -0.583 1.00 98.75 84 PHE A O 1
ATOM 642 N N . LEU A 1 85 ? -0.820 -0.927 -1.774 1.00 98.50 85 LEU A N 1
ATOM 643 C CA . LEU A 1 85 ? -1.169 -0.451 -3.106 1.00 98.50 85 LEU A CA 1
ATOM 644 C C . LEU A 1 85 ? -1.929 -1.564 -3.817 1.00 98.50 85 LEU A C 1
ATOM 646 O O . LEU A 1 85 ? -1.440 -2.692 -3.879 1.00 98.50 85 LEU A O 1
ATOM 650 N N . ILE A 1 86 ? -3.098 -1.241 -4.360 1.00 98.75 86 ILE A N 1
ATOM 651 C CA . ILE A 1 86 ? -3.951 -2.183 -5.087 1.00 98.75 86 ILE A CA 1
ATOM 652 C C . ILE A 1 86 ? -4.332 -1.542 -6.418 1.00 98.75 86 ILE A C 1
ATOM 654 O O . ILE A 1 86 ? -4.855 -0.430 -6.441 1.00 98.75 86 ILE A O 1
ATOM 658 N N . ALA A 1 87 ? -4.072 -2.216 -7.531 1.00 97.69 87 ALA A N 1
ATOM 659 C CA . ALA A 1 87 ? -4.430 -1.721 -8.857 1.00 97.69 87 ALA A CA 1
ATOM 660 C C . ALA A 1 87 ? -4.807 -2.874 -9.784 1.00 97.69 87 ALA A C 1
ATOM 662 O O . ALA A 1 87 ? -4.503 -4.031 -9.510 1.00 97.69 87 ALA A O 1
ATOM 663 N N . ASP A 1 88 ? -5.473 -2.557 -10.882 1.00 95.12 88 ASP A N 1
ATOM 664 C CA . ASP A 1 88 ? -5.819 -3.492 -11.946 1.00 95.12 88 ASP A CA 1
ATOM 665 C C . ASP A 1 88 ? -5.804 -2.740 -13.298 1.00 95.12 88 ASP A C 1
ATOM 667 O O . ASP A 1 88 ? -5.449 -1.558 -13.345 1.00 95.12 88 ASP A O 1
ATOM 671 N N . PRO A 1 89 ? -6.144 -3.387 -14.425 1.00 92.62 89 PRO A N 1
ATOM 672 C CA . PRO A 1 89 ? -6.203 -2.721 -15.724 1.00 92.62 89 PRO A CA 1
ATOM 673 C C . PRO A 1 89 ? -7.355 -1.719 -15.901 1.00 92.62 89 PRO A C 1
ATOM 675 O O . PRO A 1 89 ? -7.536 -1.209 -17.006 1.00 92.62 89 PRO A O 1
ATOM 678 N N . THR A 1 90 ? -8.164 -1.442 -14.876 1.00 89.38 90 THR A N 1
ATOM 679 C CA . THR A 1 90 ? -9.216 -0.417 -14.930 1.00 89.38 90 THR A CA 1
ATOM 680 C C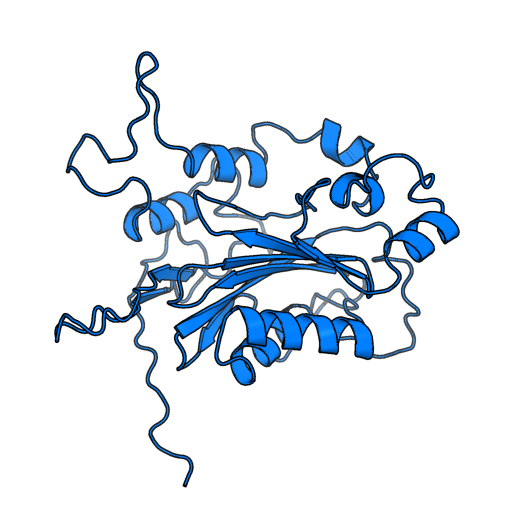 . THR A 1 90 ? -8.626 0.963 -14.580 1.00 89.38 90 THR A C 1
ATOM 682 O O . THR A 1 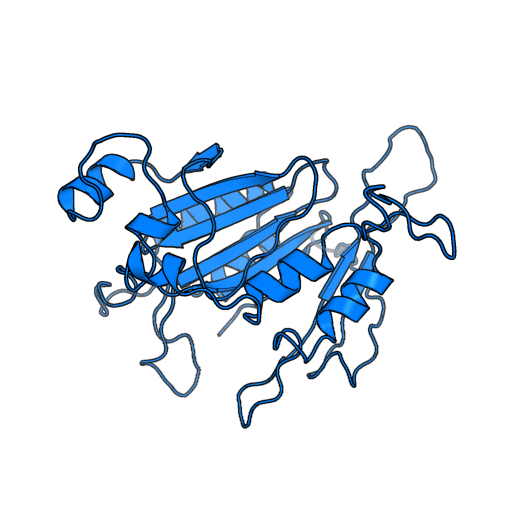90 ? -7.515 1.050 -14.057 1.00 89.38 90 THR A O 1
ATOM 685 N N . PRO A 1 91 ? -9.293 2.093 -14.893 1.00 86.81 91 PRO A N 1
ATOM 686 C CA . PRO A 1 91 ? -8.741 3.432 -14.649 1.00 86.81 91 PRO A CA 1
ATOM 687 C C . PRO A 1 91 ? -8.842 3.861 -13.169 1.00 86.81 91 PRO A C 1
ATOM 689 O O . PRO A 1 91 ? -9.261 4.980 -12.867 1.00 86.81 91 PRO A O 1
ATOM 692 N N . GLN A 1 92 ? -8.476 2.970 -12.247 1.00 87.31 92 GLN A N 1
ATOM 693 C CA . GLN A 1 92 ? -8.477 3.193 -10.805 1.00 87.31 92 GLN A CA 1
ATOM 694 C C . GLN A 1 92 ? -7.374 2.389 -10.112 1.00 87.31 92 GLN A C 1
ATOM 696 O O . GLN A 1 92 ? -6.996 1.297 -10.527 1.00 87.31 92 GLN A O 1
ATOM 701 N N . ALA A 1 93 ? -6.889 2.933 -9.005 1.00 96.75 93 ALA A N 1
ATOM 702 C CA . ALA A 1 93 ? -6.060 2.239 -8.034 1.00 96.75 93 ALA A CA 1
ATOM 703 C C . ALA A 1 93 ? -6.476 2.672 -6.626 1.00 96.75 93 ALA A C 1
ATOM 705 O O . ALA A 1 93 ? -7.146 3.690 -6.452 1.00 96.75 93 ALA A O 1
ATOM 706 N N . PHE A 1 94 ? -6.059 1.924 -5.615 1.00 98.69 94 PHE A N 1
ATOM 707 C CA . PHE A 1 94 ? -6.344 2.216 -4.221 1.00 98.69 94 PHE A CA 1
ATOM 708 C C . PHE A 1 94 ? -5.056 2.232 -3.408 1.00 98.69 94 PHE A C 1
ATOM 710 O O . PHE A 1 94 ? -4.196 1.361 -3.557 1.00 98.69 94 PHE A O 1
ATOM 717 N N . VAL A 1 95 ? -4.950 3.225 -2.529 1.00 98.75 95 VAL A N 1
ATOM 718 C CA . VAL A 1 95 ? -4.052 3.171 -1.373 1.00 98.75 95 VAL A CA 1
ATOM 719 C C . VAL A 1 95 ? -4.912 2.786 -0.180 1.00 98.75 95 VAL A C 1
ATOM 721 O O . VAL A 1 95 ? -5.857 3.506 0.129 1.00 98.75 95 VAL A O 1
ATOM 724 N N . LEU A 1 96 ? -4.606 1.670 0.473 1.00 98.88 96 LEU A N 1
ATOM 725 C CA . LEU A 1 96 ? -5.263 1.223 1.702 1.00 98.88 96 LEU A CA 1
ATOM 726 C C . LEU A 1 96 ? -4.283 1.379 2.863 1.00 98.88 96 LEU A C 1
ATOM 728 O O . LEU A 1 96 ? -3.158 0.895 2.793 1.00 98.88 96 LEU A O 1
ATOM 732 N N . GLU A 1 97 ? -4.712 2.015 3.944 1.00 98.75 97 GLU A N 1
ATOM 733 C CA . GLU A 1 97 ? -3.946 2.120 5.185 1.00 98.75 97 GLU A CA 1
ATOM 734 C C . GLU A 1 97 ? -4.772 1.575 6.349 1.00 98.75 97 GLU A C 1
ATOM 736 O O . GLU A 1 97 ? -5.989 1.761 6.398 1.00 98.75 97 GLU A O 1
ATOM 741 N N . THR A 1 98 ? -4.115 0.883 7.280 1.00 98.25 98 THR A N 1
ATOM 742 C CA . THR A 1 98 ? -4.791 0.114 8.331 1.00 98.25 98 THR A CA 1
ATOM 743 C C . THR A 1 98 ? -4.190 0.387 9.713 1.00 98.25 98 THR A C 1
ATOM 745 O O . THR A 1 98 ? -3.006 0.704 9.831 1.00 98.25 98 THR A O 1
ATOM 748 N N . ALA A 1 99 ? -5.019 0.295 10.754 1.00 96.50 99 ALA A N 1
ATOM 749 C CA . ALA A 1 99 ? -4.639 0.402 12.159 1.00 96.50 99 ALA A CA 1
ATOM 750 C C . ALA A 1 99 ? -5.564 -0.491 13.002 1.00 96.50 99 ALA A C 1
ATOM 752 O O . ALA A 1 99 ? -6.759 -0.220 13.139 1.00 96.50 99 ALA A O 1
ATOM 753 N N . GLY A 1 100 ? -5.022 -1.590 13.527 1.00 93.69 100 GLY A N 1
ATOM 754 C CA . GLY A 1 100 ? -5.807 -2.645 14.163 1.00 93.69 100 GLY A CA 1
ATOM 755 C C . GLY A 1 100 ? -6.777 -3.230 13.141 1.00 93.69 100 GLY A C 1
ATOM 756 O O . GLY A 1 100 ? -6.370 -3.600 12.042 1.00 93.69 100 GLY A O 1
ATOM 757 N N . ARG A 1 101 ? -8.073 -3.238 13.462 1.00 95.62 101 ARG A N 1
ATOM 758 C CA . ARG A 1 101 ? -9.152 -3.652 12.539 1.00 95.62 101 ARG A CA 1
ATOM 759 C C . ARG A 1 101 ? -9.725 -2.505 11.705 1.00 95.62 101 ARG A C 1
ATOM 761 O O . ARG A 1 101 ? -10.544 -2.740 10.821 1.00 95.62 101 ARG A O 1
ATOM 768 N N . HIS A 1 102 ? -9.315 -1.272 11.984 1.00 97.94 102 HIS A N 1
ATOM 769 C CA . HIS A 1 102 ? -9.797 -0.098 11.274 1.00 97.94 102 HIS A CA 1
ATOM 770 C C . HIS A 1 102 ? -8.924 0.218 10.066 1.00 97.94 102 HIS A C 1
ATOM 772 O O . HIS A 1 102 ? -7.728 -0.074 10.030 1.00 97.94 102 HIS A O 1
ATOM 778 N N . TRP A 1 103 ? -9.535 0.835 9.063 1.00 98.75 103 TRP A N 1
ATOM 779 C CA . TRP A 1 103 ? -8.863 1.164 7.816 1.00 98.75 103 TRP A CA 1
ATOM 780 C C . TRP A 1 103 ? -9.517 2.348 7.111 1.00 98.75 103 TRP A C 1
ATOM 782 O O . TRP A 1 103 ? -10.698 2.651 7.331 1.00 98.75 103 TRP A O 1
ATOM 792 N N . VAL A 1 104 ? -8.740 2.977 6.232 1.00 98.88 104 VAL A N 1
ATOM 793 C CA . VAL A 1 104 ? -9.188 3.968 5.247 1.00 98.88 104 VAL A CA 1
ATOM 794 C C . VAL A 1 104 ? -8.577 3.645 3.887 1.00 98.88 104 VAL A C 1
ATOM 796 O O . VAL A 1 104 ? -7.462 3.126 3.815 1.00 98.88 104 VAL A O 1
ATOM 799 N N . ALA A 1 105 ? -9.280 3.970 2.805 1.00 98.88 105 ALA A N 1
ATOM 800 C CA . ALA A 1 105 ? -8.745 3.852 1.456 1.00 98.88 105 ALA A CA 1
ATOM 801 C C . ALA A 1 105 ? -8.950 5.131 0.639 1.00 98.88 105 ALA A C 1
ATOM 803 O O . ALA A 1 105 ? -10.018 5.746 0.665 1.00 98.88 105 ALA A O 1
ATOM 804 N N . GLU A 1 106 ? -7.914 5.508 -0.104 1.00 98.50 106 GLU A N 1
ATOM 805 C CA . GLU A 1 106 ? -7.916 6.603 -1.074 1.00 98.50 106 GLU A CA 1
ATOM 806 C C . GLU A 1 106 ? -8.043 6.021 -2.486 1.00 98.50 106 GLU A C 1
ATOM 808 O O . GLU A 1 106 ? -7.269 5.142 -2.877 1.00 98.50 106 GLU A O 1
ATOM 813 N N . HIS A 1 107 ? -9.012 6.514 -3.252 1.00 97.75 107 HIS A N 1
ATOM 814 C CA . HIS A 1 107 ? -9.273 6.120 -4.629 1.00 97.75 107 HIS A CA 1
ATOM 815 C C . HIS A 1 107 ? -8.494 7.013 -5.603 1.00 97.75 107 HIS A C 1
ATOM 817 O O . HIS A 1 107 ? -8.760 8.205 -5.779 1.00 97.75 107 HIS A O 1
ATOM 823 N N . ILE A 1 108 ? -7.521 6.413 -6.280 1.00 96.12 108 ILE A N 1
ATOM 824 C CA . ILE A 1 108 ? -6.587 7.096 -7.167 1.00 96.12 108 ILE A CA 1
ATOM 825 C C . ILE A 1 108 ? -7.052 6.956 -8.611 1.00 96.12 108 ILE A C 1
ATOM 827 O O . ILE A 1 108 ? -6.973 5.888 -9.208 1.00 96.12 108 ILE A O 1
ATOM 831 N N . THR A 1 109 ? -7.488 8.071 -9.189 1.00 92.19 109 THR A N 1
ATOM 832 C CA . THR A 1 109 ? -7.927 8.155 -10.596 1.00 92.19 109 THR A CA 1
ATOM 833 C C . THR A 1 109 ? -6.957 8.934 -11.483 1.00 92.19 109 THR A C 1
ATOM 835 O O . THR A 1 109 ? -7.076 8.927 -12.706 1.00 92.19 109 THR A O 1
ATOM 838 N N . LYS A 1 110 ? -5.995 9.649 -10.884 1.00 88.56 110 LYS A N 1
ATOM 839 C CA . LYS A 1 110 ? -4.994 10.451 -11.596 1.00 88.56 110 LYS A CA 1
ATOM 840 C C . LYS A 1 110 ? -3.763 10.721 -10.738 1.00 88.56 110 LYS A C 1
ATOM 842 O O . LYS A 1 110 ? -3.837 10.737 -9.512 1.00 88.56 110 LYS A O 1
ATOM 847 N N . GLY A 1 111 ? -2.663 11.059 -11.404 1.00 89.69 111 GLY A N 1
ATOM 848 C CA . GLY A 1 111 ? -1.414 11.438 -10.750 1.00 89.69 111 GLY A CA 1
ATOM 849 C C . GLY A 1 111 ? -0.629 10.231 -10.245 1.00 89.69 111 GLY A C 1
ATOM 850 O O . GLY A 1 111 ? -0.708 9.145 -10.809 1.00 89.69 111 GLY A O 1
ATOM 851 N N . THR A 1 112 ? 0.173 10.446 -9.205 1.00 92.44 112 THR A N 1
ATOM 852 C CA . THR A 1 112 ? 1.025 9.419 -8.602 1.00 92.44 112 THR A CA 1
ATOM 853 C C . THR A 1 112 ? 0.823 9.389 -7.092 1.00 92.44 112 THR A C 1
ATOM 855 O O . THR A 1 112 ? 0.599 10.424 -6.460 1.00 92.44 112 THR A O 1
ATOM 858 N N . ARG A 1 113 ? 0.932 8.198 -6.503 1.00 94.00 113 ARG A N 1
ATOM 859 C CA . ARG A 1 113 ? 1.018 7.997 -5.053 1.00 94.00 113 ARG A CA 1
ATOM 860 C C . ARG A 1 113 ? 2.180 7.068 -4.742 1.00 94.00 113 ARG A C 1
ATOM 862 O O . ARG A 1 113 ? 2.587 6.263 -5.574 1.00 94.00 113 ARG A O 1
ATOM 869 N N . ASN A 1 114 ? 2.717 7.209 -3.540 1.00 94.88 114 ASN A N 1
ATOM 870 C CA . ASN A 1 114 ? 3.615 6.237 -2.942 1.00 94.88 114 ASN A CA 1
ATOM 871 C C . ASN A 1 114 ? 3.225 6.026 -1.484 1.00 94.88 114 ASN A C 1
ATOM 873 O O . ASN A 1 114 ? 2.581 6.886 -0.877 1.00 94.88 114 ASN A O 1
ATOM 877 N N . ILE A 1 115 ? 3.658 4.885 -0.967 1.00 95.38 115 ILE A N 1
ATOM 878 C CA . ILE A 1 115 ? 3.620 4.526 0.443 1.00 95.38 115 ILE A CA 1
ATOM 879 C C . ILE A 1 115 ? 5.039 4.189 0.907 1.00 95.38 115 ILE A C 1
ATOM 881 O O . ILE A 1 115 ? 5.935 3.925 0.098 1.00 95.38 115 ILE A O 1
ATOM 885 N N . SER A 1 116 ? 5.249 4.246 2.215 1.00 94.19 116 SER A N 1
ATOM 886 C CA . SER A 1 116 ? 6.479 3.830 2.883 1.00 94.19 116 SER A CA 1
ATOM 887 C C . SER A 1 116 ? 6.127 3.443 4.322 1.00 94.19 116 SER A C 1
ATOM 889 O O . SER A 1 116 ? 4.972 3.156 4.618 1.00 94.19 116 SER A O 1
ATOM 891 N N . ASN A 1 117 ? 7.110 3.463 5.215 1.00 93.25 117 ASN A N 1
ATOM 892 C CA . ASN A 1 117 ? 7.005 3.049 6.608 1.00 93.25 117 ASN A CA 1
ATOM 893 C C . ASN A 1 117 ? 6.260 4.056 7.502 1.00 93.25 117 ASN A C 1
ATOM 895 O O . ASN A 1 117 ? 6.781 4.506 8.520 1.00 93.25 117 ASN A O 1
ATOM 899 N N . GLY A 1 118 ? 5.056 4.456 7.098 1.00 93.38 118 GLY A N 1
ATOM 900 C CA . GLY A 1 118 ? 4.209 5.389 7.829 1.00 93.38 118 GLY A CA 1
ATOM 901 C C . GLY A 1 118 ? 2.884 5.650 7.119 1.00 93.38 118 GLY A C 1
ATOM 902 O O . GLY A 1 118 ? 2.782 5.519 5.899 1.00 93.38 118 GLY A O 1
ATOM 903 N N . LEU A 1 119 ? 1.875 6.040 7.899 1.00 96.19 119 LEU A N 1
ATOM 904 C CA . LEU A 1 119 ? 0.567 6.424 7.376 1.00 96.19 119 LEU A CA 1
ATOM 905 C C . LEU A 1 119 ? 0.653 7.783 6.670 1.00 96.19 119 LEU A C 1
ATOM 907 O O . LEU A 1 119 ? 1.300 8.724 7.143 1.00 96.19 119 LEU A O 1
ATOM 911 N N . THR A 1 120 ? -0.019 7.905 5.533 1.00 95.31 120 THR A N 1
ATOM 912 C CA . THR A 1 120 ? 0.053 9.066 4.638 1.00 95.31 120 THR A CA 1
ATOM 913 C C . THR A 1 120 ? -1.312 9.659 4.325 1.00 95.31 120 THR A C 1
ATOM 915 O O . THR A 1 120 ? -1.391 10.855 4.022 1.00 95.31 120 THR A O 1
ATOM 918 N N . ILE A 1 121 ? -2.383 8.868 4.415 1.00 97.62 121 ILE A N 1
ATOM 919 C CA . ILE A 1 121 ? -3.742 9.338 4.160 1.00 97.62 121 ILE A CA 1
ATOM 920 C C . ILE A 1 121 ? -4.137 10.310 5.276 1.00 97.62 121 ILE A C 1
ATOM 922 O O . ILE A 1 121 ? -3.983 10.034 6.463 1.00 97.62 121 ILE A O 1
ATOM 926 N N . ARG A 1 122 ? -4.594 11.503 4.882 1.00 96.94 122 ARG A N 1
ATOM 927 C CA . ARG A 1 122 ? -4.939 12.596 5.805 1.00 96.94 122 ARG A CA 1
ATOM 928 C C . ARG A 1 122 ? -6.442 12.612 6.065 1.00 96.94 122 ARG A C 1
ATOM 930 O O . ARG A 1 122 ? -7.014 11.638 6.529 1.00 96.94 122 ARG A O 1
ATOM 937 N N . THR A 1 123 ? -7.090 13.721 5.731 1.00 97.62 123 THR A N 1
ATOM 938 C CA . THR A 1 123 ? -8.530 13.941 5.890 1.00 97.62 123 THR A CA 1
ATOM 939 C C . THR A 1 123 ? -9.350 13.562 4.660 1.00 97.62 123 THR A C 1
ATOM 941 O O . THR A 1 123 ? -10.570 13.696 4.673 1.00 97.62 123 THR A O 1
ATOM 944 N N . LYS A 1 124 ? -8.690 13.152 3.572 1.00 95.94 124 LYS A N 1
ATOM 945 C CA . LYS A 1 124 ? -9.328 12.782 2.307 1.00 95.94 124 LYS A CA 1
ATOM 946 C C . LYS A 1 124 ? -9.101 11.300 2.053 1.00 95.94 124 LYS A C 1
ATOM 948 O O . LYS A 1 124 ? -8.043 10.917 1.568 1.00 95.94 124 LYS A O 1
ATOM 953 N N . PHE A 1 125 ? -10.100 10.514 2.411 1.00 97.81 125 PHE A N 1
ATOM 954 C CA . PHE A 1 125 ? -10.239 9.105 2.078 1.00 97.81 125 PHE A CA 1
ATOM 955 C C . PHE A 1 125 ? -11.651 8.887 1.538 1.00 97.81 125 PHE A C 1
ATOM 957 O O . PHE A 1 125 ? -12.592 9.564 1.957 1.00 97.81 125 PHE A O 1
ATOM 964 N N . ASP A 1 126 ? -11.786 7.969 0.591 1.00 98.38 126 ASP A N 1
ATOM 965 C CA . ASP A 1 126 ? -13.035 7.709 -0.128 1.00 98.38 126 ASP A CA 1
ATOM 966 C C . ASP A 1 126 ? -13.834 6.574 0.517 1.00 98.38 126 ASP A C 1
ATOM 968 O O . ASP A 1 126 ? -15.060 6.531 0.416 1.00 98.38 126 ASP A O 1
ATOM 972 N N . LEU A 1 127 ? -13.138 5.658 1.191 1.00 98.62 127 LEU A N 1
ATOM 973 C CA . LEU A 1 127 ? -13.707 4.506 1.883 1.00 98.62 127 LEU A CA 1
ATOM 974 C C . LEU A 1 127 ? -13.066 4.374 3.264 1.00 98.62 127 LEU A C 1
ATOM 976 O O . LEU A 1 127 ? -11.912 4.759 3.457 1.00 98.62 127 LEU A O 1
ATOM 980 N N . HIS A 1 128 ? -13.801 3.817 4.220 1.00 98.75 128 HIS A N 1
ATOM 981 C CA . HIS A 1 128 ? -13.283 3.526 5.551 1.00 98.75 128 HIS A CA 1
ATOM 982 C C . HIS A 1 128 ? -14.103 2.437 6.248 1.00 98.75 128 HIS A C 1
ATOM 984 O O . HIS A 1 128 ? -15.282 2.252 5.943 1.00 98.75 128 HIS A O 1
ATOM 990 N N . SER A 1 129 ? -13.492 1.774 7.232 1.00 98.38 129 SER A N 1
ATOM 991 C CA . SER A 1 129 ? -14.180 0.833 8.132 1.00 98.38 129 SER A CA 1
ATOM 992 C C . SER A 1 129 ? -15.387 1.471 8.832 1.00 98.38 129 SER A C 1
ATOM 994 O O . SER A 1 129 ? -15.382 2.666 9.162 1.00 98.38 129 SER A O 1
ATOM 996 N N . ALA A 1 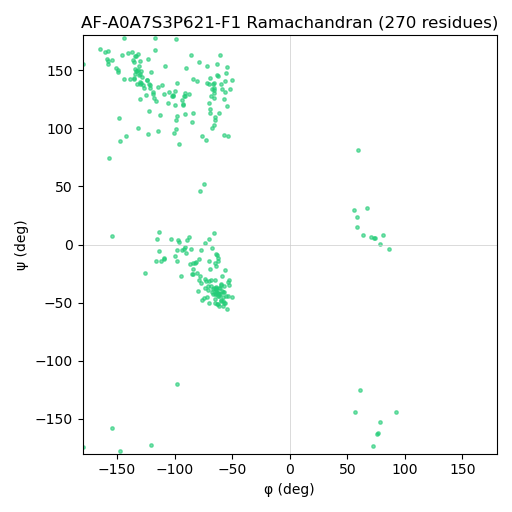130 ? -16.417 0.671 9.103 1.00 98.00 130 ALA A N 1
ATOM 997 C CA . ALA A 1 130 ? -17.548 1.105 9.920 1.00 98.00 130 ALA A CA 1
ATOM 998 C C . ALA A 1 130 ? -17.100 1.443 11.357 1.00 98.00 130 ALA A C 1
ATOM 1000 O O . ALA A 1 130 ? -16.187 0.824 11.899 1.00 98.00 130 ALA A O 1
ATOM 1001 N N . GLY A 1 131 ? -17.732 2.443 11.980 1.00 97.69 131 GLY A N 1
ATOM 1002 C CA . GLY A 1 131 ? -17.447 2.829 13.370 1.00 97.69 131 GLY A CA 1
ATOM 1003 C C . GLY A 1 131 ? -16.116 3.562 13.599 1.00 97.69 131 GLY A C 1
ATOM 1004 O O . GLY A 1 131 ? -15.758 3.822 14.744 1.00 97.69 131 GLY A O 1
ATOM 1005 N N . LEU A 1 132 ? -15.364 3.896 12.540 1.00 98.06 132 LEU A N 1
ATOM 1006 C CA . LEU A 1 132 ? -14.038 4.523 12.645 1.00 98.06 132 LEU A CA 1
ATOM 1007 C C . LEU A 1 132 ? -14.029 5.797 13.513 1.00 98.06 132 LEU A C 1
ATOM 1009 O O . LEU A 1 132 ? -13.127 6.006 14.324 1.00 98.06 132 LEU A O 1
ATOM 1013 N N . HIS A 1 133 ? -15.016 6.671 13.324 1.00 98.12 133 HIS A N 1
ATOM 1014 C CA . HIS A 1 133 ? -15.068 7.977 13.982 1.00 98.12 133 HIS A CA 1
ATOM 1015 C C . HIS A 1 133 ? -15.436 7.857 15.464 1.00 98.12 133 HIS A C 1
ATOM 1017 O O . HIS A 1 133 ? -14.908 8.600 16.296 1.00 98.12 133 HIS A O 1
ATOM 1023 N N . GLU A 1 134 ? -16.340 6.935 15.782 1.00 97.88 134 GLU A N 1
ATOM 1024 C CA . GLU A 1 134 ? -16.749 6.576 17.135 1.00 97.88 134 GLU A CA 1
ATOM 1025 C C . GLU A 1 134 ? -15.568 5.954 17.881 1.00 97.88 134 GLU A C 1
ATOM 1027 O O . GLU A 1 134 ? -15.180 6.454 18.936 1.00 97.88 134 GLU A O 1
ATOM 1032 N N . TYR A 1 135 ? -14.914 4.965 17.268 1.00 96.69 135 TYR A N 1
ATOM 1033 C CA . TYR A 1 135 ? -13.735 4.306 17.821 1.00 96.69 135 TYR A CA 1
ATOM 1034 C C . TYR A 1 135 ? -12.617 5.308 18.132 1.00 96.69 135 TYR A C 1
ATOM 1036 O O . TYR A 1 135 ? -12.115 5.366 19.255 1.00 96.69 135 TYR A O 1
ATOM 1044 N N . ALA A 1 136 ? -12.266 6.175 17.176 1.00 96.94 136 ALA A N 1
ATOM 1045 C CA . ALA A 1 136 ? -11.224 7.182 17.379 1.00 96.94 136 ALA A CA 1
ATOM 1046 C C . ALA A 1 136 ? -11.545 8.152 18.536 1.00 96.94 136 ALA A C 1
ATOM 1048 O O . ALA A 1 136 ? -10.633 8.593 19.244 1.00 96.94 136 ALA A O 1
ATOM 1049 N N . GLN A 1 137 ? -12.825 8.477 18.755 1.00 96.94 137 GLN A N 1
ATOM 1050 C CA . GLN A 1 137 ? -13.265 9.314 19.877 1.00 96.94 137 GLN A CA 1
ATOM 1051 C C . GLN A 1 137 ? -13.228 8.573 21.214 1.00 96.94 137 GLN A C 1
ATOM 1053 O O . GLN A 1 137 ? -12.700 9.108 22.192 1.00 96.94 137 GLN A O 1
ATOM 1058 N N . GLU A 1 138 ? -13.742 7.346 21.265 1.00 95.56 138 GLU A N 1
ATOM 1059 C CA . GLU A 1 138 ? -13.740 6.503 22.467 1.00 95.56 138 GLU A CA 1
ATOM 1060 C C . GLU A 1 138 ? -12.314 6.246 22.967 1.00 95.56 138 GLU A C 1
ATOM 1062 O O . GLU A 1 138 ? -12.028 6.336 24.165 1.00 95.56 138 GLU A O 1
ATOM 1067 N N . ARG A 1 139 ? -11.390 6.031 22.027 1.00 93.12 139 ARG A N 1
ATOM 1068 C CA . ARG A 1 139 ? -9.954 5.855 22.274 1.00 93.12 139 ARG A CA 1
ATOM 1069 C C . ARG A 1 139 ? -9.219 7.168 22.563 1.00 93.12 139 ARG A C 1
ATOM 1071 O O . ARG A 1 139 ? -8.039 7.144 22.901 1.00 93.12 139 ARG A O 1
ATOM 1078 N N . LYS A 1 140 ? -9.908 8.314 22.474 1.00 94.81 140 LYS A N 1
ATOM 1079 C CA . LYS A 1 140 ? -9.364 9.674 22.659 1.00 94.81 140 LYS A CA 1
ATOM 1080 C C . LYS A 1 140 ? -8.226 10.023 21.689 1.00 94.81 140 LYS A C 1
ATOM 1082 O O . LYS A 1 140 ? -7.428 10.913 21.978 1.00 94.81 140 LYS A O 1
ATOM 1087 N N . LEU A 1 141 ? -8.172 9.355 20.538 1.00 94.25 141 LEU A N 1
ATOM 1088 C CA . LEU A 1 141 ? -7.223 9.635 19.456 1.00 94.25 141 LEU A CA 1
ATOM 1089 C C . LEU A 1 141 ? -7.688 10.819 18.595 1.00 94.25 141 LEU A C 1
ATOM 1091 O O . LEU A 1 141 ? -6.884 11.514 17.973 1.00 94.25 141 LEU A O 1
ATOM 1095 N N . TRP A 1 142 ? -8.996 11.078 18.578 1.00 96.25 142 TRP A N 1
ATOM 1096 C CA . TRP A 1 142 ? -9.604 12.211 17.894 1.00 96.25 142 TRP A CA 1
ATOM 1097 C C . TRP A 1 142 ? -10.654 12.881 18.785 1.00 96.25 142 TRP A C 1
ATOM 1099 O O . TRP A 1 142 ? -11.383 12.231 19.527 1.00 96.25 142 TRP A O 1
ATOM 1109 N N . ASN A 1 143 ? -10.737 14.211 18.729 1.00 94.25 143 ASN A N 1
ATOM 1110 C CA . ASN A 1 143 ? -11.593 15.007 19.617 1.00 94.25 143 ASN A CA 1
ATOM 1111 C C . ASN A 1 143 ? -13.032 15.197 19.099 1.00 94.25 143 ASN A C 1
ATOM 1113 O O . ASN A 1 143 ? -13.772 16.010 19.658 1.00 94.25 143 ASN A O 1
ATOM 1117 N N . GLY A 1 144 ? -13.398 14.525 18.003 1.00 94.19 144 GLY A N 1
ATOM 1118 C CA . GLY A 1 144 ? -14.714 14.645 17.373 1.00 94.19 144 GLY A CA 1
ATOM 1119 C C . GLY A 1 144 ? -14.942 15.950 16.601 1.00 94.19 144 GLY A C 1
ATOM 1120 O O . GLY A 1 144 ? -16.058 16.211 16.157 1.00 94.19 144 GLY A O 1
ATOM 1121 N N . LYS A 1 145 ? -13.924 16.811 16.457 1.00 94.12 145 LYS A N 1
ATOM 1122 C CA . LYS A 1 145 ? -14.041 18.111 15.779 1.00 94.12 145 LYS A CA 1
ATOM 1123 C C . LYS A 1 145 ? -13.277 18.121 14.460 1.00 94.12 145 LYS A C 1
ATOM 1125 O O . LYS A 1 145 ? -12.118 17.719 14.394 1.00 94.12 145 LYS A O 1
ATOM 1130 N N . GLY A 1 146 ? -13.908 18.692 13.434 1.00 95.31 146 GLY A N 1
ATOM 1131 C CA . GLY A 1 146 ? -13.338 18.796 12.090 1.00 95.31 146 GLY A CA 1
ATOM 1132 C C . GLY A 1 146 ? -13.399 17.475 11.325 1.00 95.31 146 GLY A C 1
ATOM 1133 O O . GLY A 1 146 ? -14.175 16.594 11.670 1.00 95.31 146 GLY A O 1
ATOM 1134 N N . ALA A 1 147 ? -12.602 17.354 10.266 1.00 96.75 147 ALA A N 1
ATOM 1135 C CA . ALA A 1 147 ? -12.398 16.073 9.599 1.00 96.75 147 ALA A CA 1
ATOM 1136 C C . ALA A 1 147 ? -11.369 15.245 10.382 1.00 96.75 147 ALA A C 1
ATOM 1138 O O . ALA A 1 147 ? -10.378 15.803 10.863 1.00 96.75 147 ALA A O 1
ATOM 1139 N N . LEU A 1 148 ? -11.588 13.934 10.486 1.00 97.69 148 LEU A N 1
ATOM 1140 C CA . LEU A 1 148 ? -10.603 13.012 11.044 1.00 97.69 148 LEU A CA 1
ATOM 1141 C C . LEU A 1 148 ? -9.382 12.962 10.117 1.00 97.69 148 LEU A C 1
ATOM 1143 O O . LEU A 1 148 ? -9.517 12.736 8.918 1.00 97.69 148 LEU A O 1
ATOM 1147 N N . ASP A 1 149 ? -8.196 13.203 10.668 1.00 97.69 149 ASP A N 1
ATOM 1148 C CA . ASP A 1 149 ? -6.930 13.097 9.945 1.00 97.69 149 ASP A CA 1
ATOM 1149 C C . ASP A 1 149 ? -6.296 11.743 10.274 1.00 97.69 149 ASP A C 1
ATOM 1151 O O . ASP A 1 149 ? -5.694 11.584 11.334 1.00 97.69 149 ASP A O 1
ATOM 1155 N N . TRP A 1 150 ? -6.464 10.770 9.374 1.00 98.12 150 TRP A N 1
ATOM 1156 C CA . TRP A 1 150 ? -6.134 9.366 9.626 1.00 98.12 150 TRP A CA 1
ATOM 1157 C C . TRP A 1 150 ? -4.693 9.175 10.101 1.00 98.12 150 TRP A C 1
ATOM 1159 O O . TRP A 1 150 ? -4.458 8.662 11.197 1.00 98.12 150 TRP A O 1
ATOM 1169 N N . ALA A 1 151 ? -3.726 9.663 9.328 1.00 96.81 151 ALA A N 1
ATOM 1170 C CA . ALA A 1 151 ? -2.324 9.550 9.686 1.00 96.81 151 ALA A CA 1
ATOM 1171 C C . ALA A 1 151 ? -2.004 10.269 11.007 1.00 96.81 151 ALA A C 1
ATOM 1173 O O . ALA A 1 151 ? -1.205 9.758 11.789 1.00 96.81 151 ALA A O 1
ATOM 1174 N N . ALA A 1 152 ? -2.610 11.428 11.299 1.00 95.62 152 ALA A N 1
ATOM 1175 C CA . ALA A 1 152 ? -2.376 12.112 12.580 1.00 95.62 152 ALA A CA 1
ATOM 1176 C C . ALA A 1 152 ? -2.980 11.393 13.784 1.00 95.62 152 ALA A C 1
ATOM 1178 O O . ALA A 1 152 ? -2.435 11.494 14.884 1.00 95.62 152 ALA A O 1
ATOM 1179 N N . THR A 1 153 ? -4.097 10.706 13.574 1.00 96.50 153 THR A N 1
ATOM 1180 C CA . THR A 1 153 ? -4.837 9.996 14.613 1.00 96.50 153 THR A CA 1
ATOM 1181 C C . THR A 1 153 ? -4.203 8.645 14.935 1.00 96.50 153 THR A C 1
ATOM 1183 O O . THR A 1 153 ? -4.122 8.298 16.110 1.00 96.50 153 THR A O 1
ATOM 1186 N N . PHE A 1 154 ? -3.734 7.906 13.925 1.00 96.62 154 PHE A N 1
ATOM 1187 C CA . PHE A 1 154 ? -3.354 6.501 14.097 1.00 96.62 154 PHE A CA 1
ATOM 1188 C C . PHE A 1 154 ? -1.861 6.192 13.970 1.00 96.62 154 PHE A C 1
ATOM 1190 O O . PHE A 1 154 ? -1.465 5.110 14.395 1.00 96.62 154 PHE A O 1
ATOM 1197 N N . SER A 1 155 ? -1.015 7.086 13.440 1.00 94.94 155 SER A N 1
ATOM 1198 C CA . SER A 1 155 ? 0.433 6.804 13.365 1.00 94.94 155 SER A CA 1
ATOM 1199 C C . SER A 1 155 ? 1.022 6.640 14.759 1.00 94.94 155 SER A C 1
ATOM 1201 O O . SER A 1 155 ? 0.640 7.369 15.676 1.00 94.94 155 SER A O 1
ATOM 1203 N N . GLU A 1 156 ? 2.000 5.754 14.923 1.00 90.62 156 GLU A N 1
ATOM 1204 C CA . GLU A 1 156 ? 2.801 5.736 16.148 1.00 90.62 156 GLU A CA 1
ATOM 1205 C C . GLU A 1 156 ? 3.444 7.123 16.370 1.00 90.62 156 GLU A C 1
ATOM 1207 O O . GLU A 1 156 ? 3.972 7.736 15.443 1.00 90.62 156 GLU A O 1
ATOM 1212 N N . GLY A 1 157 ? 3.323 7.681 17.579 1.00 85.44 157 GLY A N 1
ATOM 1213 C CA . GLY A 1 157 ? 3.712 9.071 17.873 1.00 85.44 157 GLY A CA 1
ATOM 1214 C C . GLY A 1 157 ? 2.711 10.149 17.413 1.00 85.44 157 GLY A C 1
ATOM 1215 O O . GLY A 1 157 ? 2.939 11.343 17.640 1.00 85.44 157 GLY A O 1
ATOM 1216 N N . GLY A 1 158 ? 1.589 9.753 16.805 1.00 86.38 158 GLY A N 1
ATOM 1217 C CA . GLY A 1 158 ? 0.465 10.607 16.415 1.00 86.38 158 GLY A CA 1
ATOM 1218 C C . GLY A 1 158 ? 0.851 11.767 15.492 1.00 86.38 158 GLY A C 1
ATOM 1219 O O . GLY A 1 158 ? 1.749 11.671 14.656 1.00 86.38 158 GLY A O 1
ATOM 1220 N N . ALA A 1 159 ? 0.192 12.916 15.670 1.00 79.94 159 ALA A N 1
ATOM 1221 C CA . ALA A 1 159 ? 0.448 14.130 14.887 1.00 79.94 159 ALA A CA 1
ATOM 1222 C C . ALA A 1 159 ? 1.926 14.574 14.893 1.00 79.94 159 ALA A C 1
ATOM 1224 O O . ALA A 1 159 ? 2.409 15.115 13.897 1.00 79.94 159 ALA A O 1
ATOM 1225 N N . ALA A 1 160 ? 2.653 14.335 15.990 1.00 77.38 160 ALA A N 1
ATOM 1226 C CA . ALA A 1 160 ? 4.052 14.733 16.119 1.00 77.38 160 ALA A CA 1
ATOM 1227 C C . ALA A 1 160 ? 4.962 13.975 15.139 1.00 77.38 160 ALA A C 1
ATOM 1229 O O . ALA A 1 160 ? 5.846 14.593 14.538 1.00 77.38 160 ALA A O 1
ATOM 1230 N N . ALA A 1 161 ? 4.693 12.686 14.898 1.00 75.88 161 ALA A N 1
ATOM 1231 C CA . ALA A 1 161 ? 5.470 11.849 13.978 1.00 75.88 161 ALA A CA 1
ATOM 1232 C C . ALA A 1 161 ? 5.492 12.396 12.540 1.00 75.88 161 ALA A C 1
ATOM 1234 O O . ALA A 1 161 ? 6.457 12.222 11.799 1.00 75.88 161 ALA A O 1
ATOM 1235 N N . LEU A 1 162 ? 4.459 13.144 12.159 1.00 77.69 162 LEU A N 1
ATOM 1236 C CA . LEU A 1 162 ? 4.278 13.662 10.803 1.00 77.69 162 LEU A CA 1
ATOM 1237 C C . LEU A 1 162 ? 5.022 14.977 10.572 1.00 77.69 162 LEU A C 1
ATOM 1239 O O . LEU A 1 162 ? 5.383 15.305 9.445 1.00 77.69 162 LEU A O 1
ATOM 1243 N N . THR A 1 163 ? 5.273 15.728 11.644 1.00 63.44 163 THR A N 1
ATOM 1244 C CA . THR A 1 163 ? 5.995 17.009 11.592 1.00 63.44 163 THR A CA 1
ATOM 1245 C C . THR A 1 163 ? 7.514 16.842 11.485 1.00 63.44 163 THR A C 1
ATOM 1247 O O . THR A 1 163 ? 8.213 17.804 11.173 1.00 63.44 163 THR A O 1
ATOM 1250 N N . GLY A 1 164 ? 8.027 15.625 11.705 1.00 58.09 164 GLY A N 1
ATOM 1251 C CA . GLY A 1 164 ? 9.455 15.295 11.687 1.00 58.09 164 GLY A CA 1
ATOM 1252 C C . GLY A 1 164 ? 9.946 14.578 10.426 1.00 58.09 164 GLY A C 1
ATOM 1253 O O . GLY A 1 164 ? 11.110 14.177 10.378 1.00 58.09 164 GLY A O 1
ATOM 1254 N N . ALA A 1 165 ? 9.099 14.388 9.407 1.00 65.00 165 ALA A N 1
ATOM 1255 C CA . ALA A 1 165 ? 9.483 13.653 8.206 1.00 65.00 165 ALA A CA 1
ATOM 1256 C C . ALA A 1 165 ? 10.589 14.397 7.433 1.00 65.00 165 ALA A C 1
ATOM 1258 O O . ALA A 1 165 ? 10.360 15.421 6.790 1.00 65.00 165 ALA A O 1
ATOM 1259 N N . SER A 1 166 ? 11.813 13.867 7.493 1.00 71.62 166 SER A N 1
ATOM 1260 C CA . SER A 1 166 ? 12.958 14.407 6.758 1.00 71.62 166 SER A CA 1
ATOM 1261 C C . SER A 1 166 ? 12.661 14.465 5.250 1.00 71.62 166 SER A C 1
ATOM 1263 O O . SER A 1 166 ? 12.124 13.499 4.698 1.00 71.62 166 SER A O 1
ATOM 1265 N N . PRO A 1 167 ? 13.081 15.522 4.527 1.00 70.75 167 PRO A N 1
ATOM 1266 C CA . PRO A 1 167 ? 13.012 15.543 3.063 1.00 70.75 167 PRO A CA 1
ATOM 1267 C C . PRO A 1 167 ? 13.872 14.441 2.415 1.00 70.75 167 PRO A C 1
ATOM 1269 O O . PRO A 1 167 ? 13.715 14.146 1.233 1.00 70.75 167 PRO A O 1
ATOM 1272 N N . HIS A 1 168 ? 14.764 13.819 3.191 1.00 74.69 168 HIS A N 1
ATOM 1273 C CA . HIS A 1 168 ? 15.595 12.689 2.780 1.00 74.69 168 HIS A CA 1
ATOM 1274 C C . HIS A 1 168 ? 15.008 11.327 3.171 1.00 74.69 168 HIS A C 1
ATOM 1276 O O . HIS A 1 168 ? 15.654 10.313 2.923 1.00 74.69 168 HIS A O 1
ATOM 1282 N N . SER A 1 169 ? 13.820 11.277 3.787 1.00 88.56 169 SER A N 1
ATOM 1283 C CA . SER A 1 169 ? 13.160 10.001 4.070 1.00 88.56 169 SER A CA 1
ATOM 1284 C C . SER A 1 169 ? 12.826 9.261 2.772 1.00 88.56 169 SER A C 1
ATOM 1286 O O . SER A 1 169 ? 12.634 9.882 1.720 1.00 88.56 169 SER A O 1
ATOM 1288 N N . ARG A 1 170 ? 12.705 7.933 2.855 1.00 91.75 170 ARG A N 1
ATOM 1289 C CA . ARG A 1 170 ? 12.284 7.068 1.743 1.00 91.75 170 ARG A CA 1
ATOM 1290 C C . ARG A 1 170 ? 10.999 7.571 1.088 1.00 91.75 170 ARG A C 1
ATOM 1292 O O . ARG A 1 170 ? 10.950 7.718 -0.132 1.00 91.75 170 ARG A O 1
ATOM 1299 N N . GLN A 1 171 ? 10.009 7.939 1.898 1.00 91.69 171 GLN A N 1
ATOM 1300 C CA . GLN A 1 171 ? 8.741 8.506 1.439 1.00 91.69 171 GLN A CA 1
ATOM 1301 C C . GLN A 1 171 ? 8.920 9.836 0.691 1.00 91.69 171 GLN A C 1
ATOM 1303 O O . GLN A 1 171 ? 8.464 9.982 -0.445 1.00 91.69 171 GLN A O 1
ATOM 1308 N N . SER A 1 172 ? 9.617 10.806 1.295 1.00 90.69 172 SER A N 1
ATOM 1309 C CA . SER A 1 172 ? 9.845 12.128 0.694 1.00 90.69 172 SER A CA 1
ATOM 1310 C C . SER A 1 172 ? 10.636 12.020 -0.609 1.00 90.69 172 SER A C 1
ATOM 1312 O O . SER A 1 172 ? 10.297 12.658 -1.610 1.00 90.69 172 SER A O 1
ATOM 1314 N N . ARG A 1 173 ? 11.662 11.159 -0.628 1.00 92.88 173 ARG A N 1
ATOM 1315 C CA . ARG A 1 173 ? 12.475 10.892 -1.815 1.00 92.88 173 ARG A CA 1
ATOM 1316 C C . ARG A 1 173 ? 11.661 10.225 -2.916 1.00 92.88 173 ARG A C 1
ATOM 1318 O O . ARG A 1 173 ? 11.734 10.677 -4.058 1.00 92.88 173 ARG A O 1
ATOM 1325 N N . GLY A 1 174 ? 10.880 9.199 -2.580 1.00 93.31 174 GLY A N 1
ATOM 1326 C CA . GLY A 1 174 ? 9.971 8.539 -3.515 1.00 93.31 174 GLY A CA 1
ATOM 1327 C C . GLY A 1 174 ? 8.977 9.529 -4.115 1.00 93.31 174 GLY A C 1
ATOM 1328 O O . GLY A 1 174 ? 8.760 9.528 -5.324 1.00 93.31 174 GLY A O 1
ATOM 1329 N N . CYS A 1 175 ? 8.444 10.447 -3.303 1.00 91.94 175 CYS A N 1
ATOM 1330 C CA . CYS A 1 175 ? 7.512 11.472 -3.776 1.00 91.94 175 CYS A CA 1
ATOM 1331 C C . CYS A 1 175 ? 8.194 12.390 -4.788 1.00 91.94 175 CYS A C 1
ATOM 1333 O O . CYS A 1 175 ? 7.719 12.533 -5.912 1.00 91.94 175 CYS A O 1
ATOM 1335 N N . ALA A 1 176 ? 9.366 12.920 -4.438 1.00 90.81 176 ALA A N 1
ATOM 1336 C CA . ALA A 1 176 ? 10.138 13.789 -5.318 1.00 90.81 176 ALA A CA 1
ATOM 1337 C C . ALA A 1 176 ? 10.543 13.111 -6.642 1.00 90.81 176 ALA A C 1
ATOM 1339 O O . ALA A 1 176 ? 10.605 13.773 -7.674 1.00 90.81 176 ALA A O 1
ATOM 1340 N N . LEU A 1 177 ? 10.824 11.805 -6.631 1.00 91.88 177 LEU A N 1
ATOM 1341 C CA . LEU A 1 177 ? 11.198 11.050 -7.831 1.00 91.88 177 LEU A CA 1
ATOM 1342 C C . LEU A 1 177 ? 10.019 10.776 -8.776 1.00 91.88 177 LEU A C 1
ATOM 1344 O O . LEU A 1 177 ? 10.225 10.686 -9.993 1.00 91.88 177 LEU A O 1
ATOM 1348 N N . LEU A 1 178 ? 8.807 10.658 -8.231 1.00 92.38 178 LEU A N 1
ATOM 1349 C CA . LEU A 1 178 ? 7.578 10.477 -9.005 1.00 92.38 178 LEU A CA 1
ATOM 1350 C C . LEU A 1 178 ? 7.079 11.782 -9.632 1.00 92.38 178 LEU A C 1
ATOM 1352 O O . LEU A 1 178 ? 6.443 11.736 -10.683 1.00 92.38 178 LEU A O 1
ATOM 1356 N N . GLN A 1 179 ? 7.388 12.939 -9.041 1.00 88.44 179 GLN A N 1
ATOM 1357 C CA . GLN A 1 179 ? 6.972 14.227 -9.597 1.00 88.44 179 GLN A CA 1
ATOM 1358 C C . GLN A 1 179 ? 7.666 14.526 -10.935 1.00 88.44 179 GLN A C 1
ATOM 1360 O O . GLN A 1 179 ? 8.875 14.295 -11.051 1.00 88.44 179 GLN A O 1
ATOM 1365 N N . PRO A 1 180 ? 6.935 15.058 -11.935 1.00 79.81 180 PRO A N 1
ATOM 1366 C CA . PRO A 1 180 ? 7.516 15.618 -13.149 1.00 79.81 180 PRO A CA 1
ATOM 1367 C C . PRO A 1 180 ? 8.634 16.612 -12.844 1.00 79.81 180 PRO A C 1
ATOM 1369 O O . PRO A 1 180 ? 8.534 17.409 -11.910 1.00 79.81 180 PRO A O 1
ATOM 1372 N N . GLN A 1 181 ? 9.702 16.599 -13.642 1.00 69.00 181 GLN A N 1
ATOM 1373 C CA . GLN A 1 181 ? 10.717 17.642 -13.532 1.00 69.00 181 GLN A CA 1
ATOM 1374 C C . GLN A 1 181 ? 10.133 18.983 -13.969 1.00 69.00 181 GLN A C 1
ATOM 1376 O O . GLN A 1 181 ? 9.509 19.096 -15.024 1.00 69.00 181 GLN A O 1
ATOM 1381 N N . SER A 1 182 ? 10.390 20.007 -13.159 1.00 62.97 182 SER A N 1
ATOM 1382 C CA . SER A 1 182 ? 10.139 21.393 -13.519 1.00 62.97 182 SER A CA 1
ATOM 1383 C C . SER A 1 182 ? 11.456 22.099 -13.826 1.00 62.97 182 SER A C 1
ATOM 1385 O O . SER A 1 182 ? 12.320 22.187 -12.949 1.00 62.97 182 SER A O 1
ATOM 1387 N N . VAL A 1 183 ? 11.610 22.646 -15.032 1.00 57.69 183 VAL A N 1
ATOM 1388 C CA . VAL A 1 183 ? 12.738 23.528 -15.380 1.00 57.69 183 VAL A CA 1
ATOM 1389 C C . VAL A 1 183 ? 12.165 24.902 -15.705 1.00 57.69 183 VAL A C 1
ATOM 1391 O O . VAL A 1 183 ? 11.293 25.025 -16.553 1.00 57.69 183 VAL A O 1
ATOM 1394 N N . ARG A 1 184 ? 12.630 25.949 -15.006 1.00 60.41 184 ARG A N 1
ATOM 1395 C CA . ARG A 1 184 ? 12.157 27.344 -15.175 1.00 60.41 184 ARG A CA 1
ATOM 1396 C C . ARG A 1 184 ? 10.636 27.543 -15.002 1.00 60.41 184 ARG A C 1
ATOM 1398 O O . ARG A 1 184 ? 10.073 28.464 -15.575 1.00 60.41 184 ARG A O 1
ATOM 1405 N N . GLY A 1 185 ? 9.987 26.718 -14.178 1.00 58.50 185 GLY A N 1
ATOM 1406 C CA . GLY A 1 185 ? 8.550 26.823 -13.890 1.00 58.50 185 GLY A CA 1
ATOM 1407 C C . GLY A 1 185 ? 7.639 26.099 -14.886 1.00 58.50 185 GLY A C 1
ATOM 1408 O O . GLY A 1 185 ? 6.437 26.035 -14.649 1.00 58.50 185 GLY A O 1
ATOM 1409 N N . GLU A 1 186 ? 8.189 25.507 -15.948 1.00 56.06 186 GLU A N 1
ATOM 1410 C CA . GLU A 1 186 ? 7.443 24.629 -16.852 1.00 56.06 186 GLU A CA 1
ATOM 1411 C C . GLU A 1 186 ? 7.483 23.192 -16.325 1.00 56.06 186 GLU A C 1
ATOM 1413 O O . GLU A 1 186 ? 8.553 22.684 -15.985 1.00 56.06 186 GLU A O 1
ATOM 1418 N N . VAL A 1 187 ? 6.313 22.556 -16.218 1.00 64.06 187 VAL A N 1
ATOM 1419 C CA . VAL A 1 187 ? 6.154 21.166 -15.769 1.00 64.06 187 VAL A CA 1
ATOM 1420 C C . VAL A 1 187 ? 6.145 20.261 -16.992 1.00 64.06 187 VAL A C 1
ATOM 1422 O O . VAL A 1 187 ? 5.277 20.386 -17.856 1.00 64.06 187 VAL A O 1
ATOM 1425 N N . PHE A 1 188 ? 7.087 19.326 -17.057 1.00 62.19 188 PHE A N 1
ATOM 1426 C CA . PHE A 1 188 ? 7.191 18.409 -18.185 1.00 62.19 188 PHE A CA 1
ATOM 1427 C C . PHE A 1 188 ? 6.595 17.051 -17.830 1.00 62.19 188 PHE A C 1
ATOM 1429 O O . PHE A 1 188 ? 7.265 16.179 -17.284 1.00 62.19 188 PHE A O 1
ATOM 1436 N N . GLU A 1 189 ? 5.328 16.844 -18.196 1.00 68.19 189 GLU A N 1
ATOM 1437 C CA . GLU A 1 189 ? 4.630 15.551 -18.059 1.00 68.19 189 GLU A CA 1
ATOM 1438 C C . GLU A 1 189 ? 5.196 14.451 -18.980 1.00 68.19 189 GLU A C 1
ATOM 1440 O O . GLU A 1 189 ? 4.772 13.293 -18.941 1.00 68.19 189 GLU A O 1
ATOM 1445 N N . ARG A 1 190 ? 6.176 14.805 -19.817 1.00 68.19 190 ARG A N 1
ATOM 1446 C CA . ARG A 1 190 ? 6.913 13.908 -20.701 1.00 68.19 190 ARG A CA 1
ATOM 1447 C C . ARG A 1 190 ? 8.409 14.098 -20.518 1.00 68.19 190 ARG A C 1
ATOM 1449 O O . ARG A 1 190 ? 8.882 15.196 -20.241 1.00 68.19 190 ARG A O 1
ATOM 1456 N N . ASN A 1 191 ? 9.167 13.028 -20.716 1.00 63.25 191 ASN A N 1
ATOM 1457 C CA . ASN A 1 191 ? 10.620 13.097 -20.672 1.00 63.25 191 ASN A CA 1
ATOM 1458 C C . ASN A 1 191 ? 11.157 13.865 -21.896 1.00 63.25 191 ASN A C 1
ATOM 1460 O O . ASN A 1 191 ? 10.939 13.466 -23.044 1.00 63.25 191 ASN A O 1
ATOM 1464 N N . HIS A 1 192 ? 11.902 14.943 -21.636 1.00 62.12 192 HIS A N 1
ATOM 1465 C CA . HIS A 1 192 ? 12.530 15.805 -22.641 1.00 62.12 192 HIS A CA 1
ATOM 1466 C C . HIS A 1 192 ? 13.394 15.075 -23.668 1.00 62.12 192 HIS A C 1
ATOM 1468 O O . HIS A 1 192 ? 13.491 15.521 -24.809 1.00 62.12 192 HIS A O 1
ATOM 1474 N N . ASN A 1 193 ? 14.018 13.963 -23.279 1.00 63.09 193 ASN A N 1
ATOM 1475 C CA . ASN A 1 193 ? 15.016 13.302 -24.114 1.00 63.09 193 ASN A CA 1
ATOM 1476 C C . ASN A 1 193 ? 14.402 12.362 -25.165 1.00 63.09 193 ASN A C 1
ATOM 1478 O O . ASN A 1 193 ? 15.108 11.950 -26.081 1.00 63.09 193 ASN A O 1
ATOM 1482 N N . ASN A 1 194 ? 13.122 11.982 -25.040 1.00 65.38 194 ASN A N 1
ATOM 1483 C CA . ASN A 1 194 ? 12.509 10.978 -25.924 1.00 65.38 194 ASN A CA 1
ATOM 1484 C C . ASN A 1 194 ? 10.976 11.069 -26.104 1.00 65.38 194 ASN A C 1
ATOM 1486 O O . ASN A 1 194 ? 10.398 10.171 -26.715 1.00 65.38 194 ASN A O 1
ATOM 1490 N N . ASN A 1 195 ? 10.305 12.110 -25.591 1.00 71.06 195 ASN A N 1
ATOM 1491 C CA . ASN A 1 195 ? 8.849 12.315 -25.689 1.00 71.06 195 ASN A CA 1
ATOM 1492 C C . ASN A 1 195 ? 7.975 11.181 -25.088 1.00 71.06 195 ASN A C 1
ATOM 1494 O O . ASN A 1 195 ? 6.769 11.122 -25.355 1.00 71.06 195 ASN A O 1
ATOM 1498 N N . LYS A 1 196 ? 8.555 10.288 -24.269 1.00 73.12 196 LYS A N 1
ATOM 1499 C CA . LYS A 1 196 ? 7.813 9.279 -23.492 1.00 73.12 196 LYS A CA 1
ATOM 1500 C C . LYS A 1 196 ? 7.048 9.942 -22.330 1.00 73.12 196 LYS A C 1
ATOM 1502 O O . LYS A 1 196 ? 7.490 10.995 -21.861 1.00 73.12 196 LYS A O 1
ATOM 1507 N N . PRO A 1 197 ? 5.935 9.350 -21.846 1.00 81.88 197 PRO A N 1
ATOM 1508 C CA . PRO A 1 197 ? 5.278 9.810 -20.620 1.00 81.88 197 PRO A CA 1
ATOM 1509 C C . PRO A 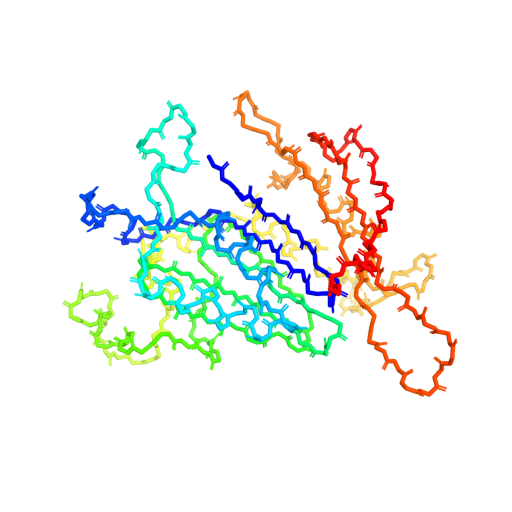1 197 ? 6.261 9.841 -19.445 1.00 81.88 197 PRO A C 1
ATOM 1511 O O . PRO A 1 197 ? 7.252 9.110 -19.437 1.00 81.88 197 PRO A O 1
ATOM 1514 N N . TRP A 1 198 ? 6.005 10.715 -18.468 1.00 84.56 198 TRP A N 1
ATOM 1515 C CA . TRP A 1 198 ? 6.894 10.884 -17.319 1.00 84.56 198 TRP A CA 1
ATOM 1516 C C . TRP A 1 198 ? 7.095 9.587 -16.531 1.00 84.56 198 TRP A C 1
ATOM 1518 O O . TRP A 1 198 ? 8.227 9.243 -16.199 1.00 84.56 198 TRP A O 1
ATOM 1528 N N . ILE A 1 199 ? 6.013 8.854 -16.265 1.00 88.94 199 ILE A N 1
ATOM 1529 C CA . ILE A 1 199 ? 6.060 7.541 -15.621 1.00 88.94 199 ILE A CA 1
ATOM 1530 C C . ILE A 1 199 ? 6.122 6.465 -16.706 1.00 88.94 199 ILE A C 1
ATOM 1532 O O . ILE A 1 199 ? 5.221 6.354 -17.534 1.00 88.94 199 ILE A O 1
ATOM 1536 N N . THR A 1 200 ? 7.197 5.678 -16.689 1.00 91.69 200 THR A N 1
ATOM 1537 C CA . THR A 1 200 ? 7.377 4.476 -17.515 1.00 91.69 200 THR A CA 1
ATOM 1538 C C . THR A 1 200 ? 7.894 3.337 -16.645 1.00 91.69 200 THR A C 1
ATOM 1540 O O . THR A 1 200 ? 8.444 3.587 -15.566 1.00 91.69 200 THR A O 1
ATOM 1543 N N . ALA A 1 201 ? 7.775 2.096 -17.121 1.00 93.69 201 ALA A N 1
ATOM 1544 C CA . ALA A 1 201 ? 8.318 0.937 -16.420 1.00 93.69 201 ALA A CA 1
ATOM 1545 C C . ALA A 1 201 ? 9.825 1.094 -16.137 1.00 93.69 201 ALA A C 1
ATOM 1547 O O . ALA A 1 201 ? 10.257 0.890 -15.007 1.00 93.69 201 ALA A O 1
ATOM 1548 N N . GLU A 1 202 ? 10.618 1.553 -17.112 1.00 94.31 202 GLU A N 1
ATOM 1549 C CA . GLU A 1 202 ? 12.067 1.735 -16.941 1.00 94.31 202 GLU A CA 1
ATOM 1550 C C . GLU A 1 202 ? 12.390 2.800 -15.885 1.00 94.31 202 GLU A C 1
ATOM 1552 O O . GLU A 1 202 ? 13.279 2.606 -15.057 1.00 94.31 202 GLU A O 1
ATOM 1557 N N . ARG A 1 203 ? 11.626 3.902 -15.848 1.00 93.94 203 ARG A N 1
ATOM 1558 C CA . ARG A 1 203 ? 11.795 4.919 -14.804 1.00 93.94 203 ARG A CA 1
ATOM 1559 C C . ARG A 1 203 ? 11.458 4.360 -13.426 1.00 93.94 203 ARG A C 1
ATOM 1561 O O . ARG A 1 203 ? 12.185 4.638 -12.478 1.00 93.94 203 ARG A O 1
ATOM 1568 N N . MET A 1 204 ? 10.379 3.588 -13.301 1.00 96.75 204 MET A N 1
ATOM 1569 C CA . MET A 1 204 ? 10.023 2.953 -12.030 1.00 96.75 204 MET A CA 1
ATOM 1570 C C . MET A 1 204 ? 11.114 1.981 -11.576 1.00 96.75 204 MET A C 1
ATOM 1572 O O . MET A 1 204 ? 11.507 2.023 -10.413 1.00 96.75 204 MET A O 1
ATOM 1576 N N . MET A 1 205 ? 11.682 1.191 -12.494 1.00 97.62 205 MET A N 1
ATOM 1577 C CA . MET A 1 205 ? 12.836 0.337 -12.197 1.00 97.62 205 MET A CA 1
ATOM 1578 C C . MET A 1 205 ? 14.027 1.154 -11.688 1.00 97.62 205 MET A C 1
ATOM 1580 O O . MET A 1 205 ? 14.684 0.727 -10.748 1.00 97.62 205 MET A O 1
ATOM 1584 N N . ASP A 1 206 ? 14.310 2.324 -12.264 1.00 96.06 206 ASP A N 1
ATOM 1585 C CA . ASP A 1 206 ? 15.404 3.186 -11.802 1.00 96.06 206 ASP A CA 1
ATOM 1586 C C . ASP A 1 206 ? 15.122 3.846 -10.446 1.00 96.06 206 ASP A C 1
ATOM 1588 O O . ASP A 1 206 ? 16.033 3.967 -9.627 1.00 96.06 206 ASP A O 1
ATOM 1592 N N . ILE A 1 207 ? 13.871 4.221 -10.163 1.00 95.94 207 ILE A N 1
ATOM 1593 C CA . ILE A 1 207 ? 13.461 4.721 -8.840 1.00 95.94 207 ILE A CA 1
ATOM 1594 C C . ILE A 1 207 ? 13.696 3.654 -7.771 1.00 95.94 207 ILE A C 1
ATOM 1596 O O . ILE A 1 207 ? 14.232 3.965 -6.708 1.00 95.94 207 ILE A O 1
ATOM 1600 N N . LEU A 1 208 ? 13.358 2.396 -8.065 1.00 97.06 208 LEU A N 1
ATOM 1601 C CA . LEU A 1 208 ? 13.570 1.278 -7.143 1.00 97.06 208 LEU A CA 1
ATOM 1602 C C . LEU A 1 208 ? 15.054 1.005 -6.856 1.00 97.06 208 LEU A C 1
ATOM 1604 O O . LEU A 1 208 ? 15.358 0.354 -5.866 1.00 97.06 208 LEU A O 1
ATOM 1608 N N . LYS A 1 209 ? 15.983 1.541 -7.660 1.00 96.81 209 LYS A N 1
ATOM 1609 C CA . LYS A 1 209 ? 17.440 1.466 -7.439 1.00 96.81 209 LYS A CA 1
ATOM 1610 C C . LYS A 1 209 ? 17.998 2.639 -6.620 1.00 96.81 209 LYS A C 1
ATOM 1612 O O . LYS A 1 209 ? 19.204 2.687 -6.383 1.00 96.81 209 LYS A O 1
ATOM 1617 N N . ASP A 1 210 ? 17.179 3.616 -6.221 1.00 95.44 210 ASP A N 1
ATOM 1618 C CA . ASP A 1 210 ? 17.663 4.819 -5.530 1.00 95.44 210 ASP A CA 1
ATOM 1619 C C . ASP A 1 210 ? 18.163 4.494 -4.112 1.00 95.44 210 ASP A C 1
ATOM 1621 O O . ASP A 1 210 ? 17.401 4.107 -3.225 1.00 95.44 210 ASP A O 1
ATOM 1625 N N . HIS A 1 211 ? 19.459 4.713 -3.884 1.00 93.12 211 HIS A N 1
ATOM 1626 C CA . HIS A 1 211 ? 20.075 4.591 -2.558 1.00 93.12 211 HIS A CA 1
ATOM 1627 C C . HIS A 1 211 ? 19.928 5.859 -1.714 1.00 93.12 211 HIS A C 1
ATOM 1629 O O . HIS A 1 211 ? 19.986 5.797 -0.490 1.00 93.12 211 HIS A O 1
ATOM 1635 N N . LYS A 1 212 ? 19.768 7.030 -2.347 1.00 89.44 212 LYS A N 1
ATOM 1636 C CA . LYS A 1 212 ? 19.844 8.325 -1.656 1.00 89.44 212 LYS A CA 1
ATOM 1637 C C . LYS A 1 212 ? 18.730 8.488 -0.622 1.00 89.44 212 LYS A C 1
ATOM 1639 O O . LYS A 1 212 ? 18.977 9.076 0.426 1.00 89.44 212 LYS A O 1
ATOM 1644 N N . GLY A 1 213 ? 17.529 8.002 -0.923 1.00 85.06 213 GLY A N 1
ATOM 1645 C CA . GLY A 1 213 ? 16.421 7.941 0.033 1.00 85.06 213 GLY A CA 1
ATOM 1646 C C . GLY A 1 213 ? 16.258 6.592 0.720 1.00 85.06 213 GLY A C 1
ATOM 1647 O O . GLY A 1 213 ? 15.279 6.420 1.432 1.00 85.06 213 GLY A O 1
ATOM 1648 N N . GLY A 1 214 ? 17.148 5.625 0.480 1.00 89.62 214 GLY A N 1
ATOM 1649 C CA . GLY A 1 214 ? 16.996 4.264 1.000 1.00 89.62 214 GLY A CA 1
ATOM 1650 C C . GLY A 1 214 ? 15.808 3.502 0.403 1.00 89.62 214 GLY A C 1
ATOM 1651 O O . GLY A 1 214 ? 15.204 2.697 1.103 1.00 89.62 214 GLY A O 1
ATOM 1652 N N . ILE A 1 215 ? 15.444 3.764 -0.862 1.00 94.19 215 ILE A N 1
ATOM 1653 C CA . ILE A 1 215 ? 14.436 2.957 -1.573 1.00 94.19 215 ILE A CA 1
ATOM 1654 C C . ILE A 1 215 ? 15.020 1.570 -1.863 1.00 94.19 215 ILE A C 1
ATOM 1656 O O . ILE A 1 215 ? 14.416 0.565 -1.503 1.00 94.19 215 ILE A O 1
ATOM 1660 N N . CYS A 1 216 ? 16.222 1.525 -2.447 1.00 96.12 216 CYS A N 1
ATOM 1661 C CA . CYS A 1 216 ? 17.048 0.322 -2.460 1.00 96.12 216 CYS A CA 1
ATOM 1662 C C . CYS A 1 216 ? 17.843 0.276 -1.154 1.00 96.12 216 CYS A C 1
ATOM 1664 O O . CYS A 1 216 ? 18.782 1.054 -0.953 1.00 96.12 216 CYS A O 1
ATOM 1666 N N . MET A 1 217 ? 17.437 -0.606 -0.249 1.00 93.75 217 MET A N 1
ATOM 1667 C CA . MET A 1 217 ? 18.005 -0.725 1.084 1.00 93.75 217 MET A CA 1
ATOM 1668 C C . MET A 1 217 ? 19.158 -1.728 1.095 1.00 93.75 217 MET A C 1
ATOM 1670 O O . MET A 1 217 ? 19.016 -2.856 0.630 1.00 93.75 217 MET A O 1
ATOM 1674 N N . HIS A 1 218 ? 20.287 -1.308 1.666 1.00 92.88 218 HIS A N 1
ATOM 1675 C CA . HIS A 1 218 ? 21.468 -2.135 1.902 1.00 92.88 218 HIS A CA 1
ATOM 1676 C C . HIS A 1 218 ? 21.791 -2.095 3.395 1.00 92.88 218 HIS A C 1
ATOM 1678 O O . HIS A 1 218 ? 22.441 -1.158 3.863 1.00 92.88 218 HIS A O 1
ATOM 1684 N N . GLY A 1 219 ? 21.317 -3.082 4.146 1.00 83.00 219 GLY A N 1
ATOM 1685 C CA . GLY A 1 219 ? 21.556 -3.199 5.580 1.00 83.00 219 GLY A CA 1
ATOM 1686 C C . GLY A 1 219 ? 21.958 -4.626 5.958 1.00 83.00 219 GLY A C 1
ATOM 1687 O O . GLY A 1 219 ? 21.498 -5.580 5.327 1.00 83.00 219 GLY A O 1
ATOM 1688 N N . PRO A 1 220 ? 22.816 -4.819 6.975 1.00 77.44 220 PRO A N 1
ATOM 1689 C CA . PRO A 1 220 ? 23.152 -6.154 7.462 1.00 77.44 220 PRO A CA 1
ATOM 1690 C C . PRO A 1 220 ? 21.894 -6.861 7.982 1.00 77.44 220 PRO A C 1
ATOM 1692 O O . PRO A 1 220 ? 21.311 -6.426 8.970 1.00 77.44 220 PRO A O 1
ATOM 1695 N N . GLY A 1 221 ? 21.466 -7.932 7.309 1.00 77.38 221 GLY A N 1
ATOM 1696 C CA . GLY A 1 221 ? 20.249 -8.671 7.670 1.00 77.38 221 GLY A CA 1
ATOM 1697 C C . GLY A 1 221 ? 18.936 -7.924 7.401 1.00 77.38 221 GLY A C 1
ATOM 1698 O O . GLY A 1 221 ? 17.882 -8.421 7.781 1.00 77.38 221 GLY A O 1
ATOM 1699 N N . PHE A 1 222 ? 18.988 -6.755 6.755 1.00 84.81 222 PHE A N 1
ATOM 1700 C CA . PHE A 1 222 ? 17.816 -5.949 6.417 1.00 84.81 222 PHE A CA 1
ATOM 1701 C C . PHE A 1 222 ? 18.085 -5.209 5.100 1.00 84.81 222 PHE A C 1
ATOM 1703 O O . PHE A 1 222 ? 18.673 -4.128 5.066 1.00 84.81 222 PHE A O 1
ATOM 1710 N N . GLU A 1 223 ? 17.739 -5.854 3.990 1.00 93.50 223 GLU A N 1
ATOM 1711 C CA . GLU A 1 223 ? 17.981 -5.368 2.632 1.00 93.50 223 GLU A CA 1
ATOM 1712 C C . GLU A 1 223 ? 16.732 -5.531 1.769 1.00 93.50 223 GLU A C 1
ATOM 1714 O O . GLU A 1 223 ? 15.829 -6.297 2.096 1.00 93.50 223 GLU A O 1
ATOM 1719 N N . THR A 1 224 ? 16.676 -4.824 0.641 1.00 94.62 224 THR A N 1
ATOM 1720 C CA . THR A 1 224 ? 15.599 -5.039 -0.329 1.00 94.62 224 THR A CA 1
ATOM 1721 C C . THR A 1 224 ? 15.700 -6.452 -0.904 1.00 94.62 224 THR A C 1
ATOM 1723 O O . THR A 1 224 ? 16.603 -6.716 -1.696 1.00 94.62 224 THR A O 1
ATOM 1726 N N . THR A 1 225 ? 14.762 -7.333 -0.550 1.00 93.00 225 THR A N 1
ATOM 1727 C CA . THR A 1 225 ? 14.758 -8.763 -0.922 1.00 93.00 225 THR A CA 1
ATOM 1728 C C . THR A 1 225 ? 14.325 -9.024 -2.365 1.00 93.00 225 THR A C 1
ATOM 1730 O O . THR A 1 225 ? 14.805 -9.951 -3.015 1.00 93.00 225 THR A O 1
ATOM 1733 N N . ALA A 1 226 ? 13.414 -8.210 -2.894 1.00 94.56 226 ALA A N 1
ATOM 1734 C C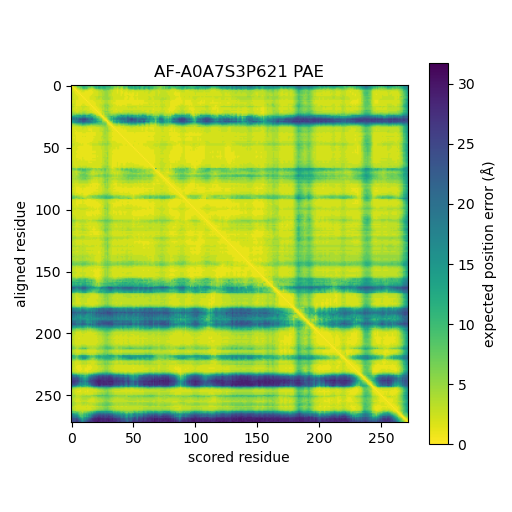A . ALA A 1 226 ? 12.945 -8.298 -4.271 1.00 94.56 226 ALA A CA 1
ATOM 1735 C C . ALA A 1 226 ? 12.353 -6.958 -4.719 1.00 94.56 226 ALA A C 1
ATOM 1737 O O . ALA A 1 226 ? 12.083 -6.067 -3.915 1.00 94.56 226 ALA A O 1
ATOM 1738 N N . SER A 1 227 ? 12.141 -6.796 -6.020 1.00 97.19 227 SER A N 1
ATOM 1739 C CA . SER A 1 227 ? 11.439 -5.640 -6.577 1.00 97.19 227 SER A CA 1
ATOM 1740 C C . SER A 1 227 ? 10.596 -6.051 -7.771 1.00 97.19 227 SER A C 1
ATOM 1742 O O . SER A 1 227 ? 11.022 -6.890 -8.568 1.00 97.19 227 SER A O 1
ATOM 1744 N N . MET A 1 228 ? 9.421 -5.436 -7.894 1.00 97.38 228 MET A N 1
ATOM 1745 C CA . MET A 1 228 ? 8.469 -5.661 -8.975 1.00 97.38 228 MET A CA 1
ATOM 1746 C C . MET A 1 228 ? 8.029 -4.327 -9.578 1.00 97.38 228 MET A C 1
ATOM 1748 O O . MET A 1 228 ? 7.795 -3.355 -8.862 1.00 97.38 228 MET A O 1
ATOM 1752 N N . VAL A 1 229 ? 7.895 -4.288 -10.900 1.00 97.81 229 VAL A N 1
ATOM 1753 C CA . VAL A 1 229 ? 7.237 -3.204 -11.636 1.00 97.81 229 VAL A CA 1
ATOM 1754 C C . VAL A 1 229 ? 6.148 -3.826 -12.495 1.00 97.81 229 VAL A C 1
ATOM 1756 O O . VAL A 1 229 ? 6.426 -4.757 -13.245 1.00 97.81 229 VAL A O 1
ATOM 1759 N N . SER A 1 230 ? 4.930 -3.302 -12.402 1.00 96.00 230 SER A N 1
ATOM 1760 C CA . SER A 1 230 ? 3.795 -3.731 -13.220 1.00 96.00 230 SER A CA 1
ATOM 1761 C C . SER A 1 230 ? 3.293 -2.564 -14.051 1.00 96.00 230 SER A C 1
ATOM 1763 O O . SER A 1 230 ? 3.040 -1.484 -13.520 1.00 96.00 230 SER A O 1
ATOM 1765 N N . GLU A 1 231 ? 3.140 -2.782 -15.349 1.00 93.81 231 GLU A N 1
ATOM 1766 C CA . GLU A 1 231 ? 2.521 -1.837 -16.268 1.00 93.81 231 GLU A CA 1
ATOM 1767 C C . GLU A 1 231 ? 1.205 -2.436 -16.763 1.00 93.81 231 GLU A C 1
ATOM 1769 O O . GLU A 1 231 ? 1.187 -3.447 -17.472 1.00 93.81 231 GLU A O 1
ATOM 1774 N N . LEU A 1 232 ? 0.105 -1.824 -16.328 1.00 91.50 232 LEU A N 1
ATOM 1775 C CA . LEU A 1 232 ? -1.256 -2.293 -16.562 1.00 91.50 232 LEU A CA 1
ATOM 1776 C C . LEU A 1 232 ? -1.859 -1.509 -17.725 1.00 91.50 232 LEU A C 1
ATOM 1778 O O . LEU A 1 232 ? -1.772 -0.280 -17.761 1.00 91.50 232 LEU A O 1
ATOM 1782 N N . HIS A 1 233 ? -2.468 -2.213 -18.673 1.00 84.31 233 HIS A N 1
ATOM 1783 C CA . HIS A 1 233 ? -3.061 -1.603 -19.861 1.00 84.31 233 HIS A CA 1
ATOM 1784 C C . HIS A 1 233 ? -4.554 -1.866 -19.885 1.00 84.31 233 HIS A C 1
ATOM 1786 O O . HIS A 1 233 ? -4.978 -3.018 -19.835 1.00 84.31 233 HIS A O 1
ATOM 1792 N N . THR A 1 234 ? -5.343 -0.802 -20.010 1.00 77.06 234 THR A N 1
ATOM 1793 C CA . THR A 1 234 ? -6.786 -0.925 -20.215 1.00 77.06 234 THR A CA 1
ATOM 1794 C C . THR A 1 234 ? -7.053 -1.729 -21.485 1.00 77.06 234 THR A C 1
ATOM 1796 O O . THR A 1 234 ? -6.441 -1.511 -22.535 1.00 77.06 234 THR A O 1
ATOM 1799 N N . THR A 1 235 ? -7.968 -2.691 -21.401 1.00 64.06 235 THR A N 1
ATOM 1800 C CA . THR A 1 235 ? -8.443 -3.432 -22.567 1.00 64.06 235 THR A CA 1
ATOM 1801 C C . THR A 1 235 ? -9.346 -2.524 -23.394 1.00 64.06 235 THR A C 1
ATOM 1803 O O . THR A 1 235 ? -10.556 -2.456 -23.190 1.00 64.06 235 THR A O 1
ATOM 1806 N N . ASP A 1 236 ? -8.763 -1.790 -24.340 1.00 55.97 236 ASP A N 1
ATOM 1807 C CA . ASP A 1 236 ? -9.556 -1.019 -25.291 1.00 55.97 236 ASP A CA 1
ATOM 1808 C C . ASP A 1 236 ? -10.280 -1.985 -26.241 1.00 55.97 236 ASP A C 1
ATOM 1810 O O . ASP A 1 236 ? -9.663 -2.688 -27.046 1.00 55.97 236 ASP A O 1
ATOM 1814 N N . SER A 1 237 ? -11.609 -2.035 -26.144 1.00 52.38 237 SER A N 1
ATOM 1815 C CA . SER A 1 237 ? -12.472 -2.918 -26.943 1.00 52.38 237 SER A CA 1
ATOM 1816 C C . SER A 1 237 ? -12.404 -2.622 -28.450 1.00 52.38 237 SER A C 1
ATOM 1818 O O . SER A 1 237 ? -12.963 -3.369 -29.251 1.00 52.38 237 SER A O 1
ATOM 1820 N N . SER A 1 238 ? -11.753 -1.519 -28.839 1.00 54.78 238 SER A N 1
ATOM 1821 C CA . SER A 1 238 ? -11.669 -1.022 -30.214 1.00 54.78 238 SER A CA 1
ATOM 1822 C C . SER A 1 238 ? -10.386 -1.408 -30.962 1.00 54.78 238 SER A C 1
ATOM 1824 O O . SER A 1 238 ? -10.352 -1.305 -32.189 1.00 54.78 238 SER A O 1
ATOM 1826 N N . ASN A 1 239 ? -9.349 -1.894 -30.270 1.00 47.19 239 ASN A N 1
ATOM 1827 C CA . ASN A 1 239 ? -8.079 -2.271 -30.889 1.00 47.19 239 ASN A CA 1
ATOM 1828 C C . ASN A 1 239 ? -7.748 -3.738 -30.612 1.00 47.19 239 ASN A C 1
ATOM 1830 O O . ASN A 1 239 ? -7.415 -4.131 -29.501 1.00 47.19 239 ASN A O 1
ATOM 1834 N N . ASN A 1 240 ? -7.723 -4.541 -31.677 1.00 46.97 240 ASN A N 1
ATOM 1835 C CA . ASN A 1 240 ? -7.339 -5.960 -31.674 1.00 46.97 240 ASN A CA 1
ATOM 1836 C C . ASN A 1 240 ? -5.845 -6.200 -31.319 1.00 46.97 240 ASN A C 1
ATOM 1838 O O . ASN A 1 240 ? -5.314 -7.295 -31.479 1.00 46.97 240 ASN A O 1
ATOM 1842 N N . SER A 1 241 ? -5.149 -5.152 -30.870 1.00 46.75 241 SER A N 1
ATOM 1843 C CA . SER A 1 241 ? -3.818 -5.179 -30.281 1.00 46.75 241 SER A CA 1
ATOM 1844 C C . SER A 1 241 ? -3.997 -5.198 -28.767 1.00 46.75 241 SER A C 1
ATOM 1846 O O . SER A 1 241 ? -4.013 -4.150 -28.125 1.00 46.75 241 SER A O 1
ATOM 1848 N N . GLN A 1 242 ? -4.146 -6.397 -28.211 1.00 50.31 242 GLN A N 1
ATOM 1849 C CA . GLN A 1 242 ? -4.092 -6.668 -26.776 1.00 50.31 242 GLN A CA 1
ATOM 1850 C C . GLN A 1 242 ? -2.774 -6.089 -26.227 1.00 50.31 242 GLN A C 1
ATOM 1852 O O . GLN A 1 242 ? -1.726 -6.731 -26.321 1.00 50.31 242 GLN A O 1
ATOM 1857 N N . SER A 1 243 ? -2.784 -4.853 -25.719 1.00 58.25 243 SER A N 1
ATOM 1858 C CA . SER A 1 243 ? -1.648 -4.354 -24.948 1.00 58.25 243 SER A CA 1
ATOM 1859 C C . SER A 1 243 ? -1.647 -5.176 -23.670 1.00 58.25 243 SER A C 1
ATOM 1861 O O . SER A 1 243 ? -2.522 -5.027 -22.822 1.00 58.25 243 SER A O 1
ATOM 1863 N N . LYS A 1 244 ? -0.772 -6.178 -23.618 1.00 74.62 244 LYS A N 1
ATOM 1864 C CA . LYS A 1 244 ? -0.727 -7.114 -22.501 1.00 74.62 244 LYS A CA 1
ATOM 1865 C C . LYS A 1 244 ? -0.206 -6.370 -21.282 1.00 74.62 244 LYS A C 1
ATOM 1867 O O . LYS A 1 244 ? 0.754 -5.614 -21.397 1.00 74.62 244 LYS A O 1
ATOM 1872 N N . THR A 1 245 ? -0.814 -6.610 -20.126 1.00 87.81 245 THR A N 1
ATOM 1873 C CA . THR A 1 245 ? -0.196 -6.284 -18.842 1.00 87.81 245 THR A CA 1
ATOM 1874 C C . THR A 1 245 ? 1.207 -6.886 -18.795 1.00 87.81 245 THR A C 1
ATOM 1876 O O . THR A 1 245 ? 1.399 -8.041 -19.185 1.00 87.81 245 THR A O 1
ATOM 1879 N N . ARG A 1 246 ? 2.188 -6.099 -18.350 1.00 92.12 246 ARG A N 1
ATOM 1880 C CA . ARG A 1 246 ? 3.593 -6.514 -18.273 1.00 92.12 246 ARG A CA 1
ATOM 1881 C C . ARG A 1 246 ? 4.098 -6.392 -16.851 1.00 92.12 246 ARG A C 1
ATOM 1883 O O . ARG A 1 246 ? 3.841 -5.393 -16.181 1.00 92.12 246 ARG A O 1
ATOM 1890 N N . HIS A 1 247 ? 4.852 -7.389 -16.416 1.00 95.38 247 HIS A N 1
ATOM 1891 C CA . HIS A 1 247 ? 5.431 -7.439 -15.083 1.00 95.38 247 HIS A CA 1
ATOM 1892 C C . HIS A 1 247 ? 6.927 -7.665 -15.206 1.00 95.38 247 HIS A C 1
ATOM 1894 O O . HIS A 1 247 ? 7.353 -8.544 -15.944 1.00 95.38 247 HIS A O 1
ATOM 1900 N N . TRP A 1 248 ? 7.728 -6.920 -14.460 1.00 97.50 248 TRP A N 1
ATOM 1901 C CA . TRP A 1 248 ? 9.160 -7.152 -14.345 1.00 97.50 248 TRP A CA 1
ATOM 1902 C C . TRP A 1 248 ? 9.517 -7.387 -12.894 1.00 97.50 248 TRP A C 1
ATOM 1904 O O . TRP A 1 248 ? 9.083 -6.635 -12.025 1.00 97.50 248 TRP A O 1
ATOM 1914 N N . MET A 1 249 ? 10.339 -8.398 -12.640 1.00 97.12 249 MET A N 1
ATOM 1915 C CA . MET A 1 249 ? 10.788 -8.752 -11.298 1.00 97.12 249 MET A CA 1
ATOM 1916 C C . MET A 1 249 ? 12.299 -8.946 -11.273 1.00 97.12 249 MET A C 1
ATOM 1918 O O . MET A 1 249 ? 12.892 -9.374 -12.265 1.00 97.12 249 MET A O 1
ATOM 1922 N N . THR A 1 250 ? 12.926 -8.660 -10.133 1.00 96.69 250 THR A N 1
ATOM 1923 C CA . THR A 1 250 ? 14.357 -8.945 -9.939 1.00 96.69 250 THR A CA 1
ATOM 1924 C C . THR A 1 250 ? 14.627 -10.415 -9.624 1.00 96.69 250 THR A C 1
ATOM 1926 O O . THR A 1 250 ? 15.700 -10.917 -9.944 1.00 96.69 250 THR A O 1
ATOM 1929 N N . GLY A 1 251 ? 13.684 -11.107 -8.970 1.00 91.75 251 GLY A N 1
ATOM 1930 C CA . GLY A 1 251 ? 13.843 -12.499 -8.520 1.00 91.75 251 GLY A CA 1
ATOM 1931 C C . GLY A 1 251 ? 14.948 -12.716 -7.473 1.00 91.75 251 GLY A C 1
ATOM 1932 O O . GLY A 1 251 ? 15.294 -13.856 -7.178 1.00 91.75 251 GLY A O 1
ATOM 1933 N N . ARG A 1 252 ? 15.538 -11.634 -6.951 1.00 92.56 252 ARG A N 1
ATOM 1934 C CA . ARG A 1 252 ? 16.624 -11.616 -5.961 1.00 92.56 252 ARG A CA 1
ATOM 1935 C C . ARG A 1 252 ? 16.765 -10.221 -5.339 1.00 92.56 252 ARG A C 1
ATOM 1937 O O . ARG A 1 252 ? 16.236 -9.246 -5.892 1.00 92.56 252 ARG A O 1
ATOM 1944 N N . SER A 1 253 ? 17.550 -10.135 -4.264 1.00 94.75 253 SER A N 1
ATOM 1945 C CA . SER A 1 253 ? 17.809 -8.892 -3.540 1.00 94.75 253 SER A CA 1
ATOM 1946 C C . SER A 1 253 ? 18.477 -7.806 -4.385 1.00 94.75 253 SER A C 1
ATOM 1948 O O . SER A 1 253 ? 19.100 -8.083 -5.414 1.00 94.75 253 SER A O 1
ATOM 1950 N N . LEU A 1 254 ? 18.407 -6.570 -3.887 1.00 95.50 254 LEU A N 1
ATOM 1951 C CA . LEU A 1 254 ? 19.156 -5.402 -4.359 1.00 95.50 254 LEU A CA 1
ATOM 1952 C C . LEU A 1 254 ? 18.873 -5.064 -5.837 1.00 95.50 254 LEU A C 1
ATOM 1954 O O . LEU A 1 254 ? 19.679 -5.390 -6.714 1.00 95.50 254 LEU A O 1
ATOM 1958 N N . PRO A 1 255 ? 17.763 -4.369 -6.160 1.00 96.81 255 PRO A N 1
ATOM 1959 C CA . PRO A 1 255 ? 17.428 -3.979 -7.538 1.00 96.81 255 PRO A CA 1
ATOM 1960 C C . PRO A 1 255 ? 18.519 -3.157 -8.240 1.00 96.81 255 PRO A C 1
ATOM 1962 O O . PRO A 1 255 ? 18.578 -3.129 -9.468 1.00 96.81 255 PRO A O 1
ATOM 1965 N N . CYS A 1 256 ? 19.412 -2.498 -7.494 1.00 96.50 256 CYS A N 1
ATOM 1966 C CA . CYS A 1 256 ? 20.561 -1.781 -8.051 1.00 96.50 256 CYS A CA 1
ATOM 1967 C C . CYS A 1 256 ? 21.636 -2.704 -8.655 1.00 96.50 256 CYS A C 1
ATOM 1969 O O . CYS A 1 256 ? 22.423 -2.256 -9.488 1.00 96.50 256 CYS A O 1
ATOM 1971 N N . GLN A 1 257 ? 21.665 -3.977 -8.252 1.00 95.62 257 GLN A N 1
ATOM 1972 C CA . GLN A 1 257 ? 22.612 -5.001 -8.706 1.00 95.62 257 GLN A CA 1
ATOM 1973 C C . GLN A 1 257 ? 21.933 -6.114 -9.513 1.00 95.62 257 GLN A C 1
ATOM 1975 O O . GLN A 1 257 ? 22.612 -6.987 -10.056 1.00 95.62 257 GLN A O 1
ATOM 1980 N N . SER A 1 258 ? 20.605 -6.081 -9.604 1.00 95.88 258 SER A N 1
ATOM 1981 C CA . SER A 1 258 ? 19.798 -7.174 -10.130 1.00 95.88 258 SER A CA 1
ATOM 1982 C C . SER A 1 258 ? 19.014 -6.731 -11.361 1.00 95.88 258 SER A C 1
ATOM 1984 O O . SER A 1 258 ? 18.378 -5.675 -11.339 1.00 95.88 258 SER A O 1
ATOM 1986 N N . PRO A 1 259 ? 19.047 -7.505 -12.460 1.00 95.88 259 PRO A N 1
ATOM 1987 C CA . PRO A 1 259 ? 18.281 -7.163 -13.645 1.00 95.88 259 PRO A CA 1
ATOM 1988 C C . PRO A 1 259 ? 16.785 -7.330 -13.374 1.00 95.88 259 PRO A C 1
ATOM 1990 O O . PRO A 1 259 ? 16.365 -8.271 -12.707 1.00 95.88 259 PRO A O 1
ATOM 1993 N N . PHE A 1 260 ? 15.981 -6.439 -13.946 1.00 97.75 260 PHE A N 1
ATOM 1994 C CA . PHE A 1 260 ? 14.534 -6.604 -14.019 1.00 97.75 260 PHE A CA 1
ATOM 1995 C C . PHE A 1 260 ? 14.205 -7.471 -15.233 1.00 97.75 260 PHE A C 1
ATOM 1997 O O . PHE A 1 260 ? 14.443 -7.065 -16.372 1.00 97.75 260 PHE A O 1
ATOM 2004 N N . LEU A 1 261 ? 13.684 -8.672 -14.990 1.00 96.88 261 LEU A N 1
ATOM 2005 C CA . LEU A 1 261 ? 13.308 -9.623 -16.033 1.00 96.88 261 LEU A CA 1
ATOM 2006 C C . LEU A 1 261 ? 11.791 -9.648 -16.181 1.00 96.88 261 LEU A C 1
ATOM 2008 O O . LEU A 1 261 ? 11.078 -9.767 -15.183 1.00 96.88 261 LEU A O 1
ATOM 2012 N N . GLU A 1 262 ? 11.311 -9.546 -17.419 1.00 95.44 262 GLU A N 1
ATOM 2013 C CA . GLU A 1 262 ? 9.882 -9.616 -17.717 1.00 95.44 262 GLU A CA 1
ATOM 2014 C C . GLU A 1 262 ? 9.335 -11.012 -17.387 1.00 95.44 262 GLU A C 1
ATOM 2016 O O . GLU A 1 262 ? 9.941 -12.025 -17.739 1.00 95.44 262 GLU A O 1
ATOM 2021 N N . GLN A 1 263 ? 8.202 -11.053 -16.692 1.00 91.62 263 GLN A N 1
ATOM 2022 C CA . GLN A 1 263 ? 7.512 -12.258 -16.255 1.00 91.62 263 GLN A CA 1
ATOM 2023 C C . GLN A 1 263 ? 6.169 -12.358 -16.972 1.00 91.62 263 GLN A C 1
ATOM 2025 O O . GLN A 1 263 ? 5.422 -11.383 -17.064 1.00 91.62 263 GLN A O 1
ATOM 2030 N N . SER A 1 264 ? 5.851 -13.555 -17.460 1.00 82.56 264 SER A N 1
ATOM 2031 C CA . SER A 1 264 ? 4.526 -13.859 -18.000 1.00 82.56 264 SER A CA 1
ATOM 2032 C C . SER A 1 264 ? 3.644 -14.428 -16.894 1.00 82.56 264 SER A C 1
ATOM 2034 O O . SER A 1 264 ? 4.028 -15.392 -16.238 1.00 82.56 264 SER A O 1
ATOM 2036 N N . ILE A 1 265 ? 2.456 -13.852 -16.710 1.00 77.19 265 ILE A N 1
ATOM 2037 C CA . ILE A 1 265 ? 1.411 -14.425 -15.858 1.00 77.19 265 ILE A CA 1
ATOM 2038 C C . ILE A 1 265 ? 0.451 -15.149 -16.786 1.00 77.19 265 ILE A C 1
ATOM 2040 O O . ILE A 1 265 ? -0.257 -14.534 -17.583 1.00 77.19 265 ILE A O 1
ATOM 2044 N N . HIS A 1 266 ? 0.501 -16.473 -16.746 1.00 62.97 266 HIS A N 1
ATOM 2045 C CA . HIS A 1 266 ? -0.420 -17.306 -17.496 1.00 62.97 266 HIS A CA 1
ATOM 2046 C C . HIS A 1 266 ? -1.623 -17.598 -16.606 1.00 62.97 266 HIS A C 1
ATOM 2048 O O . HIS A 1 266 ? -1.447 -18.076 -15.488 1.00 62.97 266 HIS A O 1
ATOM 2054 N N . ALA A 1 267 ? -2.834 -17.346 -17.107 1.00 56.19 267 ALA A N 1
ATOM 2055 C CA . ALA A 1 267 ? -4.010 -17.982 -16.535 1.00 56.19 267 ALA A CA 1
ATOM 2056 C C . ALA A 1 267 ? -3.787 -19.497 -16.621 1.00 56.19 267 ALA A C 1
ATOM 2058 O O . ALA A 1 267 ? -3.474 -20.010 -17.701 1.00 56.19 267 ALA A O 1
ATOM 2059 N N . SER A 1 268 ? -3.886 -20.196 -15.490 1.00 48.31 268 SER A N 1
ATOM 2060 C CA . SER A 1 268 ? -3.922 -21.656 -15.496 1.00 48.31 268 SER A CA 1
ATOM 2061 C C . SER A 1 268 ? -5.058 -22.085 -16.423 1.00 48.31 268 SER A C 1
ATOM 2063 O O . SER A 1 268 ? -6.210 -21.724 -16.197 1.00 48.31 268 SER A O 1
ATOM 2065 N N . SER A 1 269 ? -4.743 -22.826 -17.484 1.00 41.53 269 SER A N 1
ATOM 2066 C CA . SER A 1 269 ? -5.753 -23.374 -18.391 1.00 41.53 269 SER A CA 1
ATOM 2067 C C . SER A 1 269 ? -6.531 -24.547 -17.791 1.00 41.53 269 SER A C 1
ATOM 2069 O O . SER A 1 269 ? -7.396 -25.084 -18.474 1.00 41.53 269 SER A O 1
ATOM 2071 N N . ASP A 1 270 ? -6.264 -24.938 -16.542 1.00 45.78 270 ASP A N 1
ATOM 2072 C CA . ASP A 1 270 ? -6.782 -26.180 -15.979 1.00 45.78 270 ASP A CA 1
ATOM 2073 C C . ASP A 1 270 ? -7.406 -25.975 -14.593 1.00 45.78 270 ASP A C 1
ATOM 2075 O O . ASP A 1 270 ? -6.720 -25.923 -13.572 1.00 45.78 270 ASP A O 1
ATOM 2079 N N . ALA A 1 271 ? -8.737 -25.904 -14.587 1.00 40.28 271 ALA A N 1
ATOM 2080 C CA . ALA A 1 271 ? -9.607 -26.363 -13.506 1.00 40.28 271 ALA A CA 1
ATOM 2081 C C . ALA A 1 271 ? -11.006 -26.641 -14.094 1.00 40.28 271 ALA A C 1
ATOM 2083 O O . ALA A 1 271 ? -11.927 -25.840 -13.947 1.00 40.28 271 ALA A O 1
ATOM 2084 N N . ASN A 1 272 ? -11.125 -27.755 -14.826 1.00 35.84 272 ASN A N 1
ATOM 2085 C CA . ASN A 1 272 ? -12.405 -28.436 -15.059 1.00 35.84 272 ASN A CA 1
ATOM 2086 C C . ASN A 1 272 ? -12.594 -29.516 -13.994 1.00 35.84 272 ASN A C 1
ATOM 2088 O O . ASN A 1 272 ? -11.596 -30.220 -13.713 1.00 35.84 272 ASN A O 1
#

Solvent-accessible surface area (backbone atoms only — not comparable to full-atom values): 15382 Å² total; per-residue (Å²): 137,92,48,41,59,57,55,69,36,75,62,51,23,35,38,37,53,42,60,22,52,29,68,39,60,85,68,59,72,84,86,61,83,48,36,41,60,27,46,38,42,42,51,15,46,77,71,21,71,37,33,65,49,18,49,52,46,34,51,53,46,28,56,73,45,28,53,29,54,57,74,35,97,92,36,66,82,46,54,39,33,41,31,34,45,30,26,26,38,58,89,46,32,36,44,37,42,47,45,60,57,40,40,40,28,34,76,41,72,72,89,86,86,86,83,45,79,45,62,75,54,47,66,69,57,78,44,63,44,85,62,52,71,58,51,34,36,78,70,65,51,39,90,83,67,83,71,70,36,49,23,40,45,40,19,46,72,25,55,62,50,67,78,65,66,49,76,60,33,43,51,45,33,53,52,61,70,70,49,59,62,64,64,95,84,47,73,37,68,37,39,90,92,73,74,42,61,56,80,42,69,69,54,52,56,53,55,47,34,33,56,86,26,48,60,29,32,86,44,94,98,51,52,34,60,60,49,74,49,75,49,65,39,61,82,57,94,85,49,98,67,77,60,67,66,43,36,28,34,33,92,37,49,37,51,71,82,32,65,72,44,79,53,86,83,72,63,79,92,76,86,131

Organism: NCBI:txid265554

Mean predicted aligned error: 6.5 Å

Foldseek 3Di:
DPFDQWDAAPLQKIKHKAFAAWPQFVVDPQPADAAEVRNLRRQLRVQDSFLVSSVVRSLVRCLVGWYWAQPDPPDRPPIGFMWMWIHGLDQWIWIWDDATSKIFIAIDNDADDDDYHADDQFLDTDDIDPCPLVVLVVVVLDVSDDGGTVRQSIHDVHVVVVVPDDCLALRNLLVVLRAADDDPNDGDCADPVPRHGSDDQVSVLVSCLDPRNCSQPDDDVDGAFKDKDWDHHHPDPPDPPCPDIWMWMQNGTRSNPGDTDIDDHDDPPDDD

Radius of gyration: 19.22 Å; Cα contacts (8 Å, |Δi|>4): 528; chains: 1; bounding box: 41×56×54 Å